Protein AF-A0A2R6G1F2-F1 (afdb_monomer)

pLDDT: mean 86.18, std 13.41, range [42.09, 97.69]

Secondary structure (DSSP, 8-state):
----S--S-HHHHHHHHHHHHHHHHHHHTTT-------GGGEEEEEETTEEEEEE---TT-SSS-TTS---S------TTS-HHHHS--SSS---SHHHHHHHHHHHHHHHHHSS--SSSS--GGGGT----HHHHHHHHHHT-SSGGGS-SSHHHHHHHHHHT-TT----EEEEETTTTEEEEE-TT-EEEE--TTSPPPSEEEP-TT--S-SS-EEEEE-TT--EEEEE--SS-EEEEETTEEEEE--HHHHHHHHHTT---S-TTSPPPPSEEE--TT-EEESS-GGGS-EEEEEE-

Radius of gyration: 20.44 Å; Cα contacts (8 Å, |Δi|>4): 605; chains: 1; bounding box: 50×42×62 Å

Foldseek 3Di:
DPDAWADPDLVLLLVQLLLLLVVQLVCQVLLKDQQDQDPVQWDFDQDPNHTHTDGHDSPQIAPPDPPDDNDDDDLPDDLLFAVLSNPDPPDDDDDGQLRSLQSSLQVSLCNQQVDGDSDFLDQSVVNPGDDDPLNSNLSSQSRHNPSVSHQPHSQQSSVSSVVSHNPDQFWWKKQFPQVRDIDIDGASFFEWADDPRGHQGNHHDHDPPRQTHSTQWGWHADPVRFIKIFGPHLAFKWKDDDHDIATADDPNNCVNCVVVVHQCADPVSHHGHRMGTDDQQMKIGSHDPVVRGIIGIHGD

Sequence (300 aa):
IHRTGPLEETEEVREVGIALCDAMSFLHETEIVYRDLKPDNVMVTNRGGEATPVLIDFNTATGFDPTAERGEETTIVGPYKPREVAEADRTDVRQGPWSDVYSVGKILLYLLTGTVPRRDGVDPRDFGADCEPYLAETVEKATRTDYERRYRNATAMKRVLEARDPSSPPMATLRHVQADTEYTIYPGDTVGRRFPDGPPSSITVEDEEGYVSTVQVRFDIDDEGEWFLRDRSLNGTYVKTGENWQRVLCRAGRERLRECGEDPTDRHDHEPPTEYGLMDGDLVALVHPGYGVTFEFGAE

Solvent-accessible surface area (backbone atoms only — not comparable to full-atom values): 16612 Å² total; per-residue (Å²): 135,89,85,81,67,43,56,88,51,59,64,60,49,47,53,46,49,36,53,52,18,50,56,47,29,59,33,48,78,67,46,24,44,54,75,66,54,44,71,95,32,44,46,76,41,76,59,97,86,40,79,41,74,40,82,48,87,67,87,65,35,43,70,81,56,95,80,56,72,78,70,80,81,76,80,69,84,46,80,36,51,52,65,58,63,60,66,58,74,92,68,83,91,67,69,48,50,33,46,43,28,23,13,51,19,34,48,49,38,24,40,47,48,48,48,67,67,89,65,59,45,49,55,44,54,86,64,72,23,86,70,58,68,42,59,33,52,39,30,15,35,22,25,32,81,56,58,90,66,26,41,72,30,22,41,32,47,26,50,18,61,74,69,59,38,64,87,63,54,68,56,34,38,38,32,32,66,78,76,76,43,75,40,83,43,43,38,65,36,28,36,16,23,74,50,98,87,49,64,74,31,77,41,65,43,91,56,93,87,57,82,58,28,55,48,27,33,32,34,36,58,56,98,89,65,51,41,28,39,35,36,57,14,64,84,29,29,31,38,31,58,92,93,47,77,43,56,25,31,15,70,68,16,38,52,49,24,52,75,72,74,43,82,59,48,41,100,81,75,40,79,40,45,42,55,47,79,60,54,70,70,26,34,42,17,59,37,66,76,91,74,64,55,38,28,36,34,38,68,114

Mean predicted aligned error: 7.0 Å

Nearest PDB structures (foldseek):
  3kl8-assembly5_G  TM=7.533E-01  e=1.176E-04  Caenorhabditis elegans
  6xdf-assembly3_B  TM=7.087E-01  e=3.469E-05  Homo sapiens
  2wel-assembly1_A  TM=7.367E-01  e=9.875E-05  Homo sapiens
  7oai-assembly1_A  TM=6.573E-01  e=6.574E-05  Homo sapiens
  6w3k-assembly1_A-2  TM=6.726E-01  e=1.399E-04  Homo sapiens

Structure (mmCIF, N/CA/C/O backbone):
data_AF-A0A2R6G1F2-F1
#
_entry.id   AF-A0A2R6G1F2-F1
#
loop_
_atom_site.group_PDB
_atom_site.id
_atom_site.type_symbol
_atom_site.label_atom_id
_atom_site.label_alt_id
_atom_site.label_comp_id
_atom_site.label_asym_id
_atom_site.label_entity_id
_atom_site.label_seq_id
_atom_site.pdbx_PDB_ins_code
_atom_site.Cartn_x
_atom_site.Cartn_y
_atom_site.Cartn_z
_atom_site.occupancy
_atom_site.B_iso_or_equiv
_atom_site.auth_seq_id
_atom_site.auth_comp_id
_atom_site.auth_asym_id
_atom_site.auth_atom_id
_atom_site.pdbx_PDB_model_num
ATOM 1 N N . ILE A 1 1 ? 4.846 6.378 29.996 1.00 42.56 1 ILE A N 1
ATOM 2 C CA . ILE A 1 1 ? 3.500 6.923 29.698 1.00 42.56 1 ILE A CA 1
ATOM 3 C C . ILE A 1 1 ? 2.496 5.961 30.330 1.00 42.56 1 ILE A C 1
ATOM 5 O O . ILE A 1 1 ? 2.602 4.774 30.067 1.00 42.56 1 ILE A O 1
ATOM 9 N N . HIS A 1 2 ? 1.635 6.434 31.239 1.00 46.28 2 HIS A N 1
ATOM 10 C CA . HIS A 1 2 ? 0.697 5.616 32.036 1.00 46.28 2 HIS A CA 1
ATOM 11 C C . HIS A 1 2 ? -0.771 5.894 31.652 1.00 46.28 2 HIS A C 1
ATOM 13 O O . HIS A 1 2 ? -1.621 6.019 32.528 1.00 46.28 2 HIS A O 1
ATOM 19 N N . ARG A 1 3 ? -1.080 6.053 30.357 1.00 59.38 3 ARG A N 1
ATOM 20 C CA . ARG A 1 3 ? -2.476 5.983 29.891 1.00 59.38 3 ARG A CA 1
ATOM 21 C C . ARG A 1 3 ? -2.826 4.507 29.716 1.00 59.38 3 ARG A C 1
ATOM 23 O O . ARG A 1 3 ? -2.085 3.774 29.068 1.00 59.38 3 ARG A O 1
ATOM 30 N N . THR A 1 4 ? -3.916 4.081 30.341 1.00 67.56 4 THR A N 1
ATOM 31 C CA . THR A 1 4 ? -4.452 2.717 30.267 1.00 67.56 4 THR A CA 1
ATOM 32 C C . THR A 1 4 ? -5.927 2.807 29.909 1.00 67.56 4 THR A C 1
ATOM 34 O O . THR A 1 4 ? -6.641 3.572 30.554 1.00 67.56 4 THR A O 1
ATOM 37 N N . GLY A 1 5 ? -6.378 2.016 28.937 1.00 77.25 5 GLY A N 1
ATOM 38 C CA . GLY A 1 5 ? -7.742 2.084 28.405 1.00 77.25 5 GLY A CA 1
ATOM 39 C C . GLY A 1 5 ? -7.792 2.663 26.986 1.00 77.25 5 GLY A C 1
ATOM 40 O O . GLY A 1 5 ? -6.733 2.948 26.421 1.00 77.25 5 GLY A O 1
ATOM 41 N N . PRO A 1 6 ? -8.997 2.791 26.403 1.00 85.06 6 PRO A N 1
ATOM 42 C CA . PRO A 1 6 ? -9.170 3.385 25.083 1.00 85.06 6 PRO A CA 1
ATOM 43 C C . PRO A 1 6 ? -8.709 4.848 25.060 1.00 85.06 6 PRO A C 1
ATOM 45 O O . PRO A 1 6 ? -8.677 5.528 26.090 1.00 85.06 6 PRO A O 1
ATOM 48 N N . LEU A 1 7 ? -8.346 5.331 23.875 1.00 86.44 7 LEU A N 1
ATOM 49 C CA . LEU A 1 7 ? -8.152 6.755 23.642 1.00 86.44 7 LEU A CA 1
ATOM 50 C C . LEU A 1 7 ? -9.525 7.430 23.567 1.00 86.44 7 LEU A C 1
ATOM 52 O O . LEU A 1 7 ? -10.423 6.940 22.893 1.00 86.44 7 LEU A O 1
ATOM 56 N N . GLU A 1 8 ? -9.679 8.539 24.290 1.00 83.62 8 GLU A N 1
ATOM 57 C CA . GLU A 1 8 ? -10.930 9.311 24.332 1.00 83.62 8 GLU A CA 1
ATOM 58 C C . GLU A 1 8 ? -11.122 10.144 23.057 1.00 83.62 8 GLU A C 1
ATOM 60 O O . GLU A 1 8 ? -12.248 10.360 22.627 1.00 83.62 8 GLU A O 1
ATOM 65 N N . GLU A 1 9 ? -10.023 10.575 22.432 1.00 89.56 9 GLU A N 1
ATOM 66 C CA . GLU A 1 9 ? -10.029 11.405 21.229 1.00 89.56 9 GLU A CA 1
ATOM 67 C C . GLU A 1 9 ? -9.863 10.522 19.983 1.00 89.56 9 GLU A C 1
ATOM 69 O O . GLU A 1 9 ? -8.792 9.953 19.745 1.00 89.56 9 GLU A O 1
ATOM 74 N N . THR A 1 10 ? -10.908 10.410 19.158 1.00 92.88 10 THR A N 1
ATOM 75 C CA . THR A 1 10 ? -10.878 9.612 17.915 1.00 92.88 10 THR A CA 1
ATOM 76 C C . THR A 1 10 ? -9.903 10.172 16.881 1.00 92.88 10 THR A C 1
ATOM 78 O O . THR A 1 10 ? -9.362 9.418 16.070 1.00 92.88 10 THR A O 1
ATOM 81 N N . GLU A 1 11 ? -9.601 11.470 16.957 1.00 92.62 11 GLU A N 1
ATOM 82 C CA . GLU A 1 11 ? -8.561 12.102 16.148 1.00 92.62 11 GLU A CA 1
ATOM 83 C C . GLU A 1 11 ? -7.176 11.514 16.447 1.00 92.62 11 GLU A C 1
ATOM 85 O O . GLU A 1 11 ? -6.449 11.168 15.522 1.00 92.62 11 GLU A O 1
ATOM 90 N N . GLU A 1 12 ? -6.842 11.290 17.724 1.00 91.31 12 GLU A N 1
ATOM 91 C CA . GLU A 1 12 ? -5.562 10.683 18.126 1.00 91.31 12 GLU A CA 1
ATOM 92 C C . GLU A 1 12 ? -5.450 9.249 17.572 1.00 91.31 12 GLU A C 1
ATOM 94 O O . GLU A 1 12 ? -4.395 8.826 17.095 1.00 91.31 12 GLU A O 1
ATOM 99 N N . VAL A 1 13 ? -6.562 8.503 17.556 1.00 94.12 13 VAL A N 1
ATOM 100 C CA . VAL A 1 13 ? -6.631 7.166 16.939 1.00 94.12 13 VAL A CA 1
ATOM 101 C C . VAL A 1 13 ? -6.373 7.238 15.433 1.00 94.12 13 VAL A C 1
ATOM 103 O O . VAL A 1 13 ? -5.605 6.434 14.895 1.00 94.12 13 VAL A O 1
ATOM 106 N N . ARG A 1 14 ? -7.007 8.194 14.745 1.00 95.75 14 ARG A N 1
ATOM 107 C CA . ARG A 1 14 ? -6.842 8.417 13.304 1.00 95.75 14 ARG A CA 1
ATOM 108 C C . ARG A 1 14 ? -5.395 8.784 12.966 1.00 95.75 14 ARG A C 1
ATOM 110 O O . ARG A 1 14 ? -4.835 8.184 12.052 1.00 95.75 14 ARG A O 1
ATOM 117 N N . GLU A 1 15 ? -4.787 9.712 13.701 1.00 93.81 15 GLU A N 1
ATOM 118 C CA . GLU A 1 15 ? -3.396 10.149 13.506 1.00 93.81 15 GLU A CA 1
ATOM 119 C C . GLU A 1 15 ? -2.404 8.993 13.685 1.00 93.81 15 GLU A C 1
ATOM 121 O O . GLU A 1 15 ? -1.531 8.784 12.836 1.00 93.81 15 GLU A O 1
ATOM 126 N N . VAL A 1 16 ? -2.586 8.168 14.725 1.00 93.69 16 VAL A N 1
ATOM 127 C CA . VAL A 1 16 ? -1.793 6.941 14.907 1.00 93.69 16 VAL A CA 1
ATOM 128 C C . VAL A 1 16 ? -1.987 5.986 13.727 1.00 93.69 16 VAL A C 1
ATOM 130 O O . VAL A 1 16 ? -1.013 5.423 13.230 1.00 93.69 16 VAL A O 1
ATOM 133 N N . GLY A 1 17 ? -3.221 5.822 13.244 1.00 95.81 17 GLY A N 1
ATOM 134 C CA . GLY A 1 17 ? -3.521 5.008 12.066 1.00 95.81 17 GLY A CA 1
ATOM 135 C C . GLY A 1 17 ? -2.809 5.480 10.803 1.00 95.81 17 GLY A C 1
ATOM 136 O O . GLY A 1 17 ? -2.207 4.661 10.110 1.00 95.81 17 GLY A O 1
ATOM 137 N N . ILE A 1 18 ? -2.830 6.788 10.533 1.00 96.06 18 ILE A N 1
ATOM 138 C CA . ILE A 1 18 ? -2.141 7.401 9.390 1.00 96.06 18 ILE A CA 1
ATOM 139 C C . ILE A 1 18 ? -0.634 7.155 9.495 1.00 96.06 18 ILE A C 1
ATOM 141 O O . ILE A 1 18 ? -0.033 6.668 8.540 1.00 96.06 18 ILE A O 1
ATOM 145 N N . ALA A 1 19 ? -0.033 7.410 10.659 1.00 95.00 19 ALA A N 1
ATOM 146 C CA . ALA A 1 19 ? 1.403 7.237 10.863 1.00 95.00 19 ALA A CA 1
ATOM 147 C C . ALA A 1 19 ? 1.853 5.765 10.765 1.00 95.00 19 ALA A C 1
ATOM 149 O O . ALA A 1 19 ? 2.905 5.471 10.197 1.00 95.00 19 ALA A O 1
ATOM 150 N N . LEU A 1 20 ? 1.049 4.820 11.265 1.00 96.25 20 LEU A N 1
ATOM 151 C CA . LEU A 1 20 ? 1.316 3.390 11.083 1.00 96.25 20 LEU A CA 1
ATOM 152 C C . LEU A 1 20 ? 1.189 2.974 9.614 1.00 96.25 20 LEU A C 1
ATOM 154 O O . LEU A 1 20 ? 2.039 2.233 9.122 1.00 96.25 20 LEU A O 1
ATOM 158 N N . CYS A 1 21 ? 0.165 3.457 8.903 1.00 96.38 21 CYS A N 1
ATOM 159 C CA . CYS A 1 21 ? 0.013 3.179 7.476 1.00 96.38 21 CYS A CA 1
ATOM 160 C C . CYS A 1 21 ? 1.157 3.779 6.649 1.00 96.38 21 CYS A C 1
ATOM 162 O O . CYS A 1 21 ? 1.599 3.150 5.694 1.00 96.38 21 CYS A O 1
ATOM 164 N N . ASP A 1 22 ? 1.664 4.954 7.023 1.00 94.88 22 ASP A N 1
ATOM 165 C CA . ASP A 1 22 ? 2.821 5.584 6.384 1.00 94.88 22 ASP A CA 1
ATOM 166 C C . ASP A 1 22 ? 4.088 4.732 6.546 1.00 94.88 22 ASP A C 1
ATOM 168 O O . ASP A 1 22 ? 4.751 4.395 5.563 1.00 94.88 22 ASP A O 1
ATOM 172 N N . ALA A 1 23 ? 4.360 4.269 7.771 1.00 94.25 23 ALA A N 1
ATOM 173 C CA . ALA A 1 23 ? 5.483 3.378 8.045 1.00 94.25 23 ALA A CA 1
ATOM 174 C C . ALA A 1 23 ? 5.362 2.039 7.295 1.00 94.25 23 ALA A C 1
ATOM 176 O O . ALA A 1 23 ? 6.341 1.564 6.721 1.00 94.25 23 ALA A O 1
ATOM 177 N N . MET A 1 24 ? 4.167 1.437 7.267 1.00 94.50 24 MET A N 1
ATOM 178 C CA . MET A 1 24 ? 3.920 0.202 6.514 1.00 94.50 24 MET A CA 1
ATOM 179 C C . MET A 1 24 ? 4.049 0.423 5.005 1.00 94.50 24 MET A C 1
ATOM 181 O O . MET A 1 24 ? 4.695 -0.383 4.345 1.00 94.50 24 MET A O 1
ATOM 185 N N . SER A 1 25 ? 3.513 1.529 4.471 1.00 92.25 25 SER A N 1
ATOM 186 C CA . SER A 1 25 ? 3.673 1.910 3.062 1.00 92.25 25 SER A CA 1
ATOM 187 C C . SER A 1 25 ? 5.150 1.941 2.708 1.00 92.25 25 SER A C 1
ATOM 189 O O . SER A 1 25 ? 5.545 1.248 1.779 1.00 92.25 25 SER A O 1
ATOM 191 N N . PHE A 1 26 ? 5.970 2.651 3.490 1.00 90.50 26 PHE A N 1
ATOM 192 C CA . PHE A 1 26 ? 7.412 2.746 3.261 1.00 90.50 26 PHE A CA 1
ATOM 193 C C . PHE A 1 26 ? 8.106 1.373 3.188 1.00 90.50 26 PHE A C 1
ATOM 195 O O . PHE A 1 26 ? 8.938 1.151 2.309 1.00 90.50 26 PHE A O 1
ATOM 202 N N . LEU A 1 27 ? 7.756 0.444 4.084 1.00 89.38 27 LEU A N 1
ATOM 203 C CA . LEU A 1 27 ? 8.293 -0.922 4.058 1.00 89.38 27 LEU A CA 1
ATOM 204 C C . LEU A 1 27 ? 7.803 -1.707 2.834 1.00 89.38 27 LEU A C 1
ATOM 206 O O . LEU A 1 27 ? 8.587 -2.383 2.171 1.00 89.38 27 LEU A O 1
ATOM 210 N N . HIS A 1 28 ? 6.522 -1.587 2.482 1.00 87.25 28 HIS A N 1
ATOM 211 C CA . HIS A 1 28 ? 5.958 -2.280 1.322 1.00 87.25 28 HIS A CA 1
ATOM 212 C C . HIS A 1 28 ? 6.615 -1.825 0.014 1.00 87.25 28 HIS A C 1
ATOM 214 O O . HIS A 1 28 ? 6.882 -2.665 -0.844 1.00 87.25 28 HIS A O 1
ATOM 220 N N . GLU A 1 29 ? 6.964 -0.538 -0.136 1.00 79.88 29 GLU A N 1
ATOM 221 C CA . GLU A 1 29 ? 7.706 -0.072 -1.327 1.00 79.88 29 GLU A CA 1
ATOM 222 C C . GLU A 1 29 ? 9.148 -0.583 -1.394 1.00 79.88 29 GLU A C 1
ATOM 224 O O . GLU A 1 29 ? 9.783 -0.451 -2.440 1.00 79.88 29 GLU A O 1
ATOM 229 N N . THR A 1 30 ? 9.700 -1.128 -0.314 1.00 78.31 30 THR A N 1
ATOM 230 C CA . THR A 1 30 ? 11.024 -1.765 -0.302 1.00 78.31 30 THR A CA 1
ATOM 231 C C . THR A 1 30 ? 10.938 -3.288 -0.270 1.00 78.31 30 THR A C 1
ATOM 233 O O . THR A 1 30 ? 11.929 -3.940 0.042 1.00 78.31 30 THR A O 1
ATOM 236 N N . GLU A 1 31 ? 9.780 -3.856 -0.631 1.00 76.62 31 GLU A N 1
ATOM 237 C CA . GLU A 1 31 ? 9.527 -5.305 -0.645 1.00 76.62 31 GLU A CA 1
ATOM 238 C C . GLU A 1 31 ? 9.620 -5.950 0.752 1.00 76.62 31 GLU A C 1
ATOM 240 O O . GLU A 1 31 ? 9.87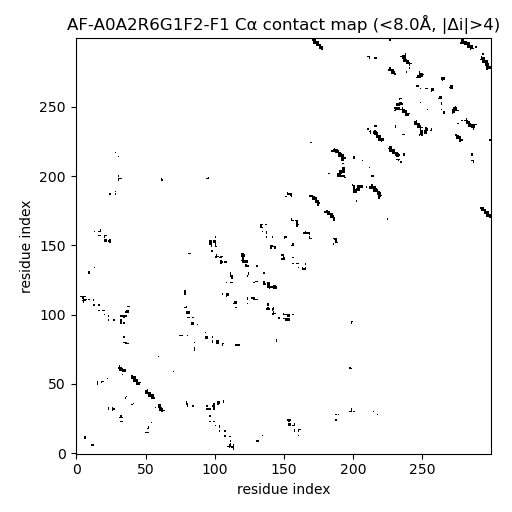7 -7.147 0.888 1.00 76.62 31 GLU A O 1
ATOM 245 N N . ILE A 1 32 ? 9.382 -5.168 1.809 1.00 83.25 32 ILE A N 1
ATOM 246 C CA . ILE A 1 32 ? 9.386 -5.629 3.199 1.00 83.25 32 ILE A CA 1
ATOM 247 C C . ILE A 1 32 ? 7.948 -5.699 3.712 1.00 83.25 32 ILE A C 1
ATOM 249 O O . ILE A 1 32 ? 7.274 -4.683 3.836 1.00 83.25 32 ILE A O 1
ATOM 253 N N . VAL A 1 33 ? 7.492 -6.894 4.091 1.00 84.75 33 VAL A N 1
ATOM 254 C CA . VAL A 1 33 ? 6.253 -7.081 4.875 1.00 84.75 33 VAL A CA 1
ATOM 255 C C . VAL A 1 33 ? 6.634 -7.295 6.337 1.00 84.75 33 VAL A C 1
ATOM 257 O O . VAL A 1 33 ? 7.496 -8.137 6.623 1.00 84.75 33 VAL A O 1
ATOM 260 N N . TYR A 1 34 ? 6.005 -6.558 7.256 1.00 87.00 34 TYR A N 1
ATOM 261 C CA . TYR A 1 34 ? 6.412 -6.503 8.665 1.00 87.00 34 TYR A CA 1
ATOM 262 C C . TYR A 1 34 ? 5.928 -7.718 9.480 1.00 87.00 34 TYR A C 1
ATOM 264 O O . TYR A 1 34 ? 6.698 -8.295 10.250 1.00 87.00 34 TYR A O 1
ATOM 272 N N . ARG A 1 35 ? 4.682 -8.164 9.262 1.00 83.50 35 ARG A N 1
ATOM 273 C CA . ARG A 1 35 ? 4.076 -9.438 9.724 1.00 83.50 35 ARG A CA 1
ATOM 274 C C . ARG A 1 35 ? 3.844 -9.645 11.225 1.00 83.50 35 ARG A C 1
ATOM 276 O O . ARG A 1 35 ? 3.120 -10.572 11.593 1.00 83.50 35 ARG A O 1
ATOM 283 N N . ASP A 1 36 ? 4.425 -8.831 12.098 1.00 83.44 36 ASP A N 1
ATOM 284 C CA . ASP A 1 36 ? 4.215 -8.919 13.554 1.00 83.44 36 ASP A CA 1
ATOM 285 C C . ASP A 1 36 ? 3.820 -7.571 14.165 1.00 83.44 36 ASP A C 1
ATOM 287 O O . ASP A 1 36 ? 4.238 -7.220 15.267 1.00 83.44 36 ASP A O 1
ATOM 291 N N . LEU A 1 37 ? 3.029 -6.772 13.443 1.00 90.56 37 LEU A N 1
ATOM 292 C CA . LEU A 1 37 ? 2.600 -5.471 13.947 1.00 90.56 37 LEU A CA 1
ATOM 293 C C . LEU A 1 37 ? 1.591 -5.654 15.093 1.00 90.56 37 LEU A C 1
ATOM 295 O O . LEU A 1 37 ? 0.518 -6.234 14.932 1.00 90.56 37 LEU A O 1
ATOM 299 N N . LYS A 1 38 ? 1.961 -5.160 16.276 1.00 90.12 38 LYS A N 1
ATOM 300 C CA . LYS A 1 38 ? 1.186 -5.217 17.524 1.00 90.12 38 LYS A CA 1
ATOM 301 C C . LYS A 1 38 ? 1.601 -4.061 18.441 1.00 90.12 38 LYS A C 1
ATOM 303 O O . LYS A 1 38 ? 2.700 -3.539 18.256 1.00 90.12 38 LYS A O 1
ATOM 308 N N . PRO A 1 39 ? 0.794 -3.684 19.450 1.00 90.50 39 PRO A N 1
ATOM 309 C CA . PRO A 1 39 ? 1.128 -2.570 20.339 1.00 90.50 39 PRO A CA 1
ATOM 310 C C . PRO A 1 39 ? 2.499 -2.693 21.018 1.00 90.50 39 PRO A C 1
ATOM 312 O O . PRO A 1 39 ? 3.200 -1.695 21.126 1.00 90.50 39 PRO A O 1
ATOM 315 N N . ASP A 1 40 ? 2.923 -3.901 21.409 1.00 88.38 40 ASP A N 1
ATOM 316 C CA . ASP A 1 40 ? 4.245 -4.140 22.012 1.00 88.38 40 ASP A CA 1
ATOM 317 C C . ASP A 1 40 ? 5.418 -3.769 21.089 1.00 88.38 40 ASP A C 1
ATOM 319 O O . ASP A 1 40 ? 6.503 -3.459 21.576 1.00 88.38 40 ASP A O 1
ATOM 323 N N . ASN A 1 41 ? 5.189 -3.760 19.772 1.00 91.06 41 ASN A N 1
ATOM 324 C CA . ASN A 1 41 ? 6.181 -3.410 18.757 1.00 91.06 41 ASN A CA 1
ATOM 325 C C . ASN A 1 41 ? 6.058 -1.946 18.283 1.00 91.06 41 ASN A C 1
ATOM 327 O O . ASN A 1 41 ? 6.715 -1.538 17.326 1.00 91.06 41 ASN A O 1
ATOM 331 N N . VAL A 1 42 ? 5.221 -1.134 18.941 1.00 91.19 42 VAL A N 1
ATOM 332 C CA . VAL A 1 42 ? 5.024 0.285 18.618 1.00 91.19 42 VAL A CA 1
ATOM 333 C C . VAL A 1 42 ? 5.346 1.135 19.842 1.00 91.19 42 VAL A C 1
ATOM 335 O O . VAL A 1 42 ? 4.601 1.181 20.820 1.00 91.19 42 VAL A O 1
ATOM 338 N N . MET A 1 43 ? 6.451 1.871 19.778 1.00 89.00 43 MET A N 1
ATOM 339 C CA . MET A 1 43 ? 6.773 2.888 20.774 1.00 89.00 43 MET A CA 1
ATOM 340 C C . MET A 1 43 ? 6.129 4.216 20.400 1.00 89.00 43 MET A C 1
ATOM 342 O O . MET A 1 43 ? 6.332 4.721 19.303 1.00 89.00 43 MET A O 1
ATOM 346 N N . VAL A 1 44 ? 5.416 4.840 21.334 1.00 86.31 44 VAL A N 1
ATOM 347 C CA . VAL A 1 44 ? 4.926 6.211 21.149 1.00 86.31 44 VAL A CA 1
ATOM 348 C C . VAL A 1 44 ? 5.980 7.186 21.659 1.00 86.31 44 VAL A C 1
ATOM 350 O O . VAL A 1 44 ? 6.337 7.183 22.841 1.00 86.31 44 VAL A O 1
ATOM 353 N N . THR A 1 45 ? 6.486 8.020 20.757 1.00 86.25 45 THR A N 1
ATOM 354 C CA . THR A 1 45 ? 7.433 9.097 21.068 1.00 86.25 45 THR A CA 1
ATOM 355 C C . THR A 1 45 ? 6.740 10.449 20.954 1.00 86.25 45 THR A C 1
ATOM 357 O O . THR A 1 45 ? 5.712 10.557 20.300 1.00 86.25 45 THR A O 1
ATOM 360 N N . ASN A 1 46 ? 7.279 11.485 21.597 1.00 80.56 46 ASN A N 1
ATOM 361 C CA . ASN A 1 46 ? 6.818 12.853 21.377 1.00 80.56 46 ASN A CA 1
ATOM 362 C C . ASN A 1 46 ? 7.831 13.566 20.475 1.00 80.56 46 ASN A C 1
ATOM 364 O O . ASN A 1 46 ? 8.981 13.763 20.884 1.00 80.56 46 ASN A O 1
ATOM 368 N N . ARG A 1 47 ? 7.424 13.924 19.255 1.00 76.69 47 ARG A N 1
ATOM 369 C CA . ARG A 1 47 ? 8.221 14.755 18.346 1.00 76.69 47 ARG A CA 1
ATOM 370 C C . ARG A 1 47 ? 7.444 16.032 18.070 1.00 76.69 47 ARG A C 1
ATOM 372 O O . ARG A 1 47 ? 6.351 15.991 17.533 1.00 76.69 47 ARG A O 1
ATOM 379 N N . GLY A 1 48 ? 8.004 17.170 18.473 1.00 72.62 48 GLY A N 1
ATOM 380 C CA . GLY A 1 48 ? 7.382 18.472 18.215 1.00 72.62 48 GLY A CA 1
ATOM 381 C C . GLY A 1 48 ? 6.056 18.721 18.946 1.00 72.62 48 GLY A C 1
ATOM 382 O O . GLY A 1 48 ? 5.348 19.644 18.572 1.00 72.62 48 GLY A O 1
ATOM 383 N N . GLY A 1 49 ? 5.729 17.951 19.989 1.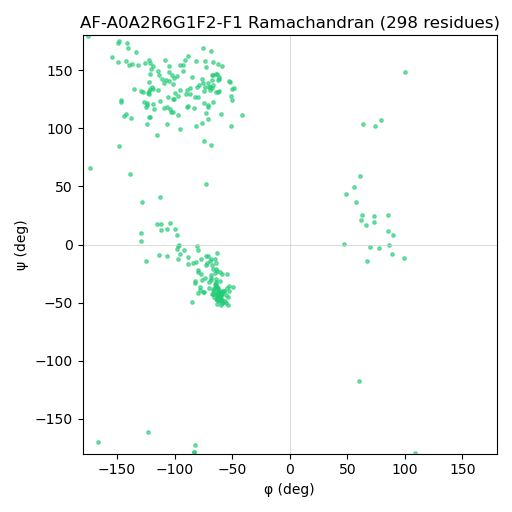00 72.44 49 GLY A N 1
ATOM 384 C CA . GLY A 1 49 ? 4.443 18.034 20.690 1.00 72.44 49 GLY A CA 1
ATOM 385 C C . GLY A 1 49 ? 3.438 16.962 20.267 1.00 72.44 49 GLY A C 1
ATOM 386 O O . GLY A 1 49 ? 2.469 16.754 20.991 1.00 72.44 49 GLY A O 1
ATOM 387 N N . GLU A 1 50 ? 3.703 16.235 19.181 1.00 72.81 50 GLU A N 1
ATOM 388 C CA . GLU A 1 50 ? 2.803 15.231 18.610 1.00 72.81 50 GLU A CA 1
ATOM 389 C C . GLU A 1 50 ? 3.229 13.809 19.000 1.00 72.81 50 GLU A C 1
ATOM 391 O O . GLU A 1 50 ? 4.423 13.496 19.108 1.00 72.81 50 GLU A O 1
ATOM 396 N N . ALA A 1 51 ? 2.243 12.941 19.239 1.00 76.12 51 ALA A N 1
ATOM 397 C CA . ALA A 1 51 ? 2.463 11.531 19.531 1.00 76.12 51 ALA A CA 1
ATOM 398 C C . ALA A 1 51 ? 2.802 10.781 18.234 1.00 76.12 51 ALA A C 1
ATOM 400 O O . ALA A 1 51 ? 1.938 10.498 17.414 1.00 76.12 51 ALA A O 1
ATOM 401 N N . THR A 1 52 ? 4.074 10.438 18.044 1.00 83.69 52 THR A N 1
ATOM 402 C CA . THR A 1 52 ? 4.555 9.738 16.849 1.00 83.69 52 THR A CA 1
ATOM 403 C C . THR A 1 52 ? 4.809 8.261 17.163 1.00 83.69 52 THR A C 1
ATOM 405 O O . THR A 1 52 ? 5.706 7.973 17.972 1.00 83.69 52 THR A O 1
ATOM 408 N N . PRO A 1 53 ? 4.079 7.315 16.538 1.00 88.81 53 PRO A N 1
ATOM 409 C CA . PRO A 1 53 ? 4.382 5.895 16.652 1.00 88.81 53 PRO A CA 1
ATOM 410 C C . PRO A 1 53 ? 5.687 5.570 15.917 1.00 88.81 53 PRO A C 1
ATOM 412 O O . PRO A 1 53 ? 5.932 6.014 14.797 1.00 88.81 53 PRO A O 1
ATOM 415 N N . VAL A 1 54 ? 6.536 4.783 16.564 1.00 88.62 54 VAL A N 1
ATOM 416 C CA . VAL A 1 54 ? 7.822 4.316 16.051 1.00 88.62 54 VAL A CA 1
ATOM 417 C C . VAL A 1 54 ? 7.848 2.803 16.172 1.00 88.62 54 VAL A C 1
ATOM 419 O O . VAL A 1 54 ? 7.683 2.260 17.265 1.00 88.62 54 VAL A O 1
ATOM 422 N N . LEU A 1 55 ? 8.056 2.128 15.045 1.00 90.62 55 LEU A N 1
ATOM 423 C CA . LEU A 1 55 ? 8.174 0.676 15.009 1.00 90.62 55 LEU A CA 1
ATOM 424 C C . LEU A 1 55 ? 9.479 0.235 15.666 1.00 90.62 55 LEU A C 1
ATOM 426 O O . LEU A 1 55 ? 10.546 0.800 15.408 1.00 90.62 55 LEU A O 1
ATOM 430 N N . ILE A 1 56 ? 9.384 -0.799 16.489 1.00 87.44 56 ILE A N 1
ATOM 431 C CA . ILE A 1 56 ? 10.521 -1.489 17.089 1.00 87.44 56 ILE A CA 1
ATOM 432 C C . ILE A 1 56 ? 10.426 -2.978 16.772 1.00 87.44 56 ILE A C 1
ATOM 434 O O . ILE A 1 56 ? 9.337 -3.476 16.537 1.00 87.44 56 ILE A O 1
ATOM 438 N N . ASP A 1 57 ? 11.558 -3.681 16.796 1.00 82.81 57 ASP A N 1
ATOM 439 C CA . ASP A 1 57 ? 11.653 -5.121 16.512 1.00 82.81 57 ASP A CA 1
ATOM 440 C C . ASP A 1 57 ? 11.266 -5.512 15.067 1.00 82.81 57 ASP A C 1
ATOM 442 O O . ASP A 1 57 ? 10.100 -5.582 14.697 1.00 82.81 57 ASP A O 1
ATOM 446 N N . PHE A 1 58 ? 12.267 -5.793 14.230 1.00 81.31 58 PHE A N 1
ATOM 447 C CA . PHE A 1 58 ? 12.089 -6.194 12.826 1.00 81.31 58 PHE A CA 1
ATOM 448 C C . PHE A 1 58 ? 12.364 -7.687 12.600 1.00 81.31 58 PHE A C 1
ATOM 450 O O . PHE A 1 58 ? 12.477 -8.126 11.459 1.00 81.31 58 PHE A O 1
ATOM 457 N N . ASN A 1 59 ? 12.450 -8.493 13.664 1.00 74.62 59 ASN A N 1
ATOM 458 C CA . ASN A 1 59 ? 12.879 -9.893 13.565 1.00 74.62 59 ASN A CA 1
ATOM 459 C C . ASN A 1 59 ? 11.933 -10.775 12.730 1.00 74.62 59 ASN A C 1
ATOM 461 O O . ASN A 1 59 ? 12.348 -11.809 12.214 1.00 74.62 59 ASN A O 1
ATOM 465 N N . THR A 1 60 ? 10.663 -10.376 12.584 1.00 69.69 60 THR A N 1
ATOM 466 C CA . THR A 1 60 ? 9.674 -11.101 11.762 1.00 69.69 60 THR A CA 1
ATOM 467 C C . THR A 1 60 ? 9.514 -10.493 10.363 1.00 69.69 60 THR A C 1
ATOM 469 O O . THR A 1 60 ? 8.808 -11.061 9.529 1.00 69.69 60 THR A O 1
ATOM 472 N N . ALA A 1 61 ? 10.174 -9.377 10.047 1.00 72.00 61 ALA A N 1
ATOM 473 C CA . ALA A 1 61 ? 10.070 -8.760 8.730 1.00 72.00 61 ALA A CA 1
ATOM 474 C C . ALA A 1 61 ? 10.692 -9.659 7.640 1.00 72.00 61 ALA A C 1
ATOM 476 O O . ALA A 1 61 ? 11.659 -10.381 7.880 1.00 72.00 61 ALA A O 1
ATOM 477 N N . THR A 1 62 ? 10.122 -9.648 6.435 1.00 70.50 62 THR A N 1
ATOM 478 C CA . THR A 1 62 ? 10.749 -10.275 5.248 1.00 70.50 62 THR A CA 1
ATOM 479 C C . THR A 1 62 ? 11.613 -9.269 4.494 1.00 70.50 62 THR A C 1
ATOM 481 O O . THR A 1 62 ? 11.429 -8.072 4.662 1.00 70.50 62 THR A O 1
ATOM 484 N N . GLY A 1 63 ? 12.574 -9.733 3.689 1.00 60.59 63 GLY A N 1
ATOM 485 C CA . GLY A 1 63 ? 13.378 -8.858 2.820 1.00 60.59 63 GLY A CA 1
ATOM 486 C C . GLY A 1 63 ? 14.500 -8.067 3.512 1.00 60.59 63 GLY A C 1
ATOM 487 O O . GLY A 1 63 ? 15.260 -7.389 2.830 1.00 60.59 63 GLY A O 1
ATOM 488 N N . PHE A 1 64 ? 14.651 -8.167 4.839 1.00 53.94 64 PHE A N 1
ATOM 489 C CA . PHE A 1 64 ? 15.682 -7.434 5.591 1.00 53.94 64 PHE A CA 1
ATOM 490 C C . PHE A 1 64 ? 17.068 -8.112 5.574 1.00 53.94 64 PHE A C 1
ATOM 492 O O . PHE A 1 64 ? 18.086 -7.426 5.591 1.00 53.94 64 PHE A O 1
ATOM 499 N N . ASP A 1 65 ? 17.124 -9.447 5.515 1.00 49.34 65 ASP A N 1
ATOM 500 C CA . ASP A 1 65 ? 18.371 -10.216 5.423 1.00 49.34 65 ASP A CA 1
ATOM 501 C C . ASP A 1 65 ? 18.162 -11.458 4.527 1.00 49.34 65 ASP A C 1
ATOM 503 O O . ASP A 1 65 ? 17.435 -12.374 4.919 1.00 49.34 65 ASP A O 1
ATOM 507 N N . PRO A 1 66 ? 18.768 -11.517 3.324 1.00 44.81 66 PRO A N 1
ATOM 508 C CA . PRO A 1 66 ? 18.659 -12.670 2.426 1.00 44.81 66 PRO A CA 1
ATOM 509 C C . PRO A 1 66 ? 19.428 -13.909 2.923 1.00 44.81 66 PRO A C 1
ATOM 511 O O . PRO A 1 66 ? 19.282 -14.986 2.348 1.00 44.81 66 PRO A O 1
ATOM 514 N N . THR A 1 67 ? 20.259 -13.768 3.963 1.00 42.09 67 THR A N 1
ATOM 515 C CA . THR A 1 67 ? 21.059 -14.847 4.565 1.00 42.09 67 THR A CA 1
ATOM 516 C C . THR A 1 67 ? 20.539 -15.316 5.920 1.00 42.09 67 THR A C 1
ATOM 518 O O . THR A 1 67 ? 20.987 -16.355 6.410 1.00 42.09 67 THR A O 1
ATOM 521 N N . ALA A 1 68 ? 19.580 -14.602 6.514 1.00 45.75 68 ALA A N 1
ATOM 522 C CA . ALA A 1 68 ? 18.915 -15.064 7.719 1.00 45.75 68 ALA A CA 1
ATOM 523 C C . ALA A 1 68 ? 18.083 -16.306 7.383 1.00 45.75 68 ALA A C 1
ATOM 525 O O . ALA A 1 68 ? 17.203 -16.271 6.517 1.00 45.75 68 ALA A O 1
ATOM 526 N N . GLU A 1 69 ? 18.345 -17.417 8.078 1.00 42.66 69 GLU A N 1
ATOM 527 C CA . GLU A 1 69 ? 17.413 -18.540 8.095 1.00 42.66 69 GLU A CA 1
ATOM 528 C C . GLU A 1 69 ? 16.032 -17.974 8.437 1.00 42.66 69 GLU A C 1
ATOM 530 O O . GLU A 1 69 ? 15.894 -17.263 9.434 1.00 42.66 69 GLU A O 1
ATOM 535 N N . ARG A 1 70 ? 15.028 -18.226 7.578 1.00 51.38 70 ARG A N 1
ATOM 536 C CA . ARG A 1 70 ? 13.631 -17.833 7.822 1.00 51.38 70 ARG A CA 1
ATOM 537 C C . ARG A 1 70 ? 13.281 -18.334 9.215 1.00 51.38 70 ARG A C 1
ATOM 539 O O . ARG A 1 70 ? 13.068 -19.538 9.347 1.00 51.38 70 ARG A O 1
ATOM 546 N N . GLY A 1 71 ? 13.282 -17.431 10.203 1.00 44.00 71 GLY A N 1
ATOM 547 C CA . GLY A 1 71 ? 13.269 -17.787 11.618 1.00 44.00 71 GLY A CA 1
ATOM 548 C C . GLY A 1 71 ? 12.313 -18.943 11.860 1.00 44.00 71 GLY A C 1
ATOM 549 O O . GLY A 1 71 ? 11.105 -18.819 11.636 1.00 44.00 71 GLY A O 1
ATOM 550 N N . GLU A 1 72 ? 12.866 -20.106 12.209 1.00 43.53 72 GLU A N 1
ATOM 551 C CA . GLU A 1 72 ? 12.053 -21.145 12.812 1.00 43.53 72 GLU A CA 1
ATOM 552 C C . GLU A 1 72 ? 11.515 -20.537 14.111 1.00 43.53 72 GLU A C 1
ATOM 554 O O . GLU A 1 72 ? 12.270 -19.932 14.862 1.00 43.53 72 GLU A O 1
ATOM 559 N N . GLU A 1 73 ? 10.212 -20.677 14.341 1.00 46.44 73 GLU A N 1
ATOM 560 C CA . GLU A 1 73 ? 9.481 -20.165 15.507 1.00 46.44 73 GLU A CA 1
ATOM 561 C C . GLU A 1 73 ? 9.119 -18.671 15.482 1.00 46.44 73 GLU A C 1
ATOM 563 O O . GLU A 1 73 ? 9.906 -17.772 15.745 1.00 46.44 73 GLU A O 1
ATOM 568 N N . THR A 1 74 ? 7.830 -18.401 15.267 1.00 43.62 74 THR A N 1
ATOM 569 C CA . THR A 1 74 ? 6.961 -17.783 16.290 1.00 43.62 74 THR A CA 1
ATOM 570 C C . THR A 1 74 ? 5.519 -17.762 15.774 1.00 43.62 74 THR A C 1
ATOM 572 O O . THR A 1 74 ? 4.891 -16.718 15.571 1.00 43.62 74 THR A O 1
ATOM 575 N N . THR A 1 75 ? 4.938 -18.954 15.608 1.00 47.88 75 THR A N 1
ATOM 576 C CA . THR A 1 75 ? 3.487 -19.138 15.430 1.00 47.88 75 THR A CA 1
ATOM 577 C C . THR A 1 75 ? 2.760 -18.889 16.757 1.00 47.88 75 THR A C 1
ATOM 579 O O . THR A 1 75 ? 2.004 -19.719 17.254 1.00 47.88 75 THR A O 1
ATOM 582 N N . ILE A 1 76 ? 3.017 -17.746 17.396 1.00 52.94 76 ILE A N 1
ATOM 583 C CA . ILE A 1 76 ? 2.183 -17.279 18.497 1.00 52.94 76 ILE A CA 1
ATOM 584 C C . ILE A 1 76 ? 0.981 -16.612 17.845 1.00 52.94 76 ILE A C 1
ATOM 586 O O . ILE A 1 76 ? 1.063 -15.493 17.336 1.00 52.94 76 ILE A O 1
ATOM 590 N N . VAL A 1 77 ? -0.135 -17.338 17.835 1.00 62.03 77 VAL A N 1
ATOM 591 C CA . VAL A 1 77 ? -1.444 -16.803 17.464 1.00 62.03 77 VAL A CA 1
ATOM 592 C C . VAL A 1 77 ? -1.770 -15.669 18.434 1.00 62.03 77 VAL A C 1
ATOM 594 O O . VAL A 1 77 ? -1.963 -15.893 19.628 1.00 62.03 77 VAL A O 1
ATOM 597 N N . GLY A 1 78 ? -1.800 -14.443 17.922 1.00 75.31 78 GLY A N 1
ATOM 598 C CA . GLY A 1 78 ? -2.143 -13.243 18.676 1.00 75.31 78 GLY A CA 1
ATOM 599 C C . GLY A 1 78 ? -3.338 -12.536 18.044 1.00 75.31 78 GLY A C 1
ATOM 600 O O . GLY A 1 78 ? -3.561 -12.683 16.844 1.00 75.31 78 GLY A O 1
ATOM 601 N N . PRO A 1 79 ? -4.100 -11.735 18.805 1.00 84.44 79 PRO A N 1
ATOM 602 C CA . PRO A 1 79 ? -5.292 -11.064 18.288 1.00 84.44 79 PRO A CA 1
ATOM 603 C C . PRO A 1 79 ? -4.983 -10.023 17.196 1.00 84.44 79 PRO A C 1
ATOM 605 O O . 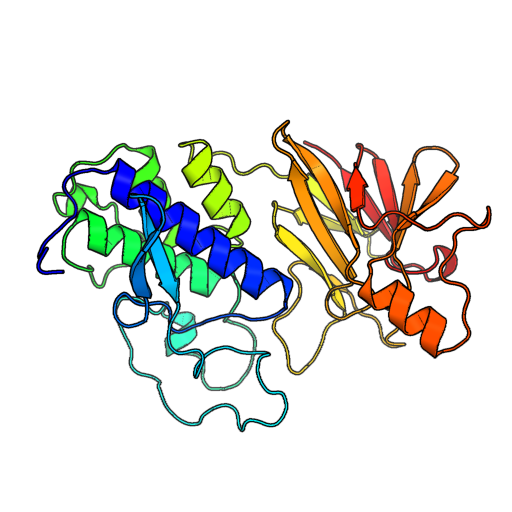PRO A 1 79 ? -5.899 -9.589 16.512 1.00 84.44 79 PRO A O 1
ATOM 608 N N . TYR A 1 80 ? -3.713 -9.647 17.013 1.00 87.38 80 TYR A N 1
ATOM 609 C CA . TYR A 1 80 ? -3.241 -8.712 15.984 1.00 87.38 80 TYR A CA 1
ATOM 610 C C . TYR A 1 80 ? -2.730 -9.399 14.711 1.00 87.38 80 TYR A C 1
ATOM 612 O O . TYR A 1 80 ? -2.467 -8.719 13.722 1.00 87.38 80 TYR A O 1
ATOM 620 N N . LYS A 1 81 ? -2.594 -10.733 14.715 1.00 86.25 81 LYS A N 1
ATOM 621 C CA . LYS A 1 81 ? -2.151 -11.497 13.545 1.00 86.25 81 LYS A CA 1
ATOM 622 C C . LYS A 1 81 ? -3.357 -12.031 12.777 1.00 86.25 81 LYS A C 1
ATOM 624 O O . LYS A 1 81 ? -4.252 -12.605 13.406 1.00 86.25 81 LYS A O 1
ATOM 629 N N . PRO A 1 82 ? -3.395 -11.878 11.447 1.00 84.94 82 PRO A N 1
ATOM 630 C CA . PRO A 1 82 ? -4.464 -12.460 10.660 1.00 84.94 82 PRO A CA 1
ATOM 631 C C . PRO A 1 82 ? -4.291 -13.983 10.567 1.00 84.94 82 PRO A C 1
ATOM 633 O O . PRO A 1 82 ? -3.181 -14.516 10.679 1.00 84.94 82 PRO A O 1
ATOM 636 N N . ARG A 1 83 ? -5.399 -14.708 10.392 1.00 78.88 83 ARG A N 1
ATOM 637 C CA . ARG A 1 83 ? -5.411 -16.181 10.455 1.00 78.88 83 ARG A CA 1
ATOM 638 C C . ARG A 1 83 ? -4.540 -16.817 9.385 1.00 78.88 83 ARG A C 1
ATOM 640 O O . ARG A 1 83 ? -3.823 -17.766 9.671 1.00 78.88 83 ARG A O 1
ATOM 647 N N . GLU A 1 84 ? -4.535 -16.251 8.186 1.00 77.00 84 GLU A N 1
ATOM 648 C CA . GLU A 1 84 ? -3.728 -16.749 7.080 1.00 77.00 84 GLU A CA 1
ATOM 649 C C . GLU A 1 84 ? -2.217 -16.604 7.316 1.00 77.00 84 GLU A C 1
ATOM 651 O O . GLU A 1 84 ? -1.439 -17.349 6.727 1.00 77.00 84 GLU A O 1
ATOM 656 N N . VAL A 1 85 ? -1.792 -15.705 8.216 1.00 72.44 85 VAL A N 1
ATOM 657 C CA . VAL A 1 85 ? -0.399 -15.637 8.685 1.00 72.44 85 VAL A CA 1
ATOM 658 C C . VAL A 1 85 ? -0.117 -16.737 9.710 1.00 72.44 85 VAL A C 1
ATOM 660 O O . VAL A 1 85 ? 0.953 -17.339 9.683 1.00 72.44 85 VAL A O 1
ATOM 663 N N . ALA A 1 86 ? -1.072 -17.013 10.601 1.00 67.31 86 ALA A N 1
ATOM 664 C CA . ALA A 1 86 ? -0.943 -18.015 11.659 1.00 67.31 86 ALA A CA 1
ATOM 665 C C . ALA A 1 86 ? -1.021 -19.470 11.157 1.00 67.31 86 ALA A C 1
ATOM 667 O O . ALA A 1 86 ? -0.443 -20.355 11.781 1.00 67.31 86 ALA A O 1
ATOM 668 N N . GLU A 1 87 ? -1.734 -19.714 10.056 1.00 64.62 87 GLU A N 1
ATOM 669 C CA . GLU A 1 87 ? -1.967 -21.042 9.465 1.00 64.62 87 GLU A CA 1
ATOM 670 C C . GLU A 1 87 ? -0.996 -21.379 8.316 1.00 64.62 87 GLU A C 1
ATOM 672 O O . GLU A 1 87 ? -1.079 -22.458 7.731 1.00 64.62 87 GLU A O 1
ATOM 677 N N . ALA A 1 88 ? -0.091 -20.465 7.951 1.00 58.47 88 ALA A N 1
ATOM 678 C CA . ALA A 1 88 ? 0.834 -20.666 6.839 1.00 58.47 88 ALA A CA 1
ATOM 679 C C . ALA A 1 88 ? 1.964 -21.646 7.209 1.00 58.47 88 ALA A C 1
ATOM 681 O O . ALA A 1 88 ? 3.050 -21.243 7.632 1.00 58.47 88 ALA A O 1
ATOM 682 N N . ASP A 1 89 ? 1.729 -22.941 6.989 1.00 52.78 89 ASP A N 1
ATOM 683 C CA . ASP A 1 89 ? 2.763 -23.979 6.993 1.00 52.78 89 ASP A CA 1
ATOM 684 C C . ASP A 1 89 ? 3.692 -23.799 5.782 1.00 52.78 89 ASP A C 1
ATOM 686 O O . ASP A 1 89 ? 3.476 -24.388 4.726 1.00 52.78 89 ASP A O 1
ATOM 690 N N . ARG A 1 90 ? 4.710 -22.940 5.942 1.00 50.84 90 ARG A N 1
ATOM 691 C CA . ARG A 1 90 ? 5.970 -22.797 5.166 1.00 50.84 90 ARG A CA 1
ATOM 692 C C . ARG A 1 90 ? 5.936 -22.779 3.627 1.00 50.84 90 ARG A C 1
ATOM 694 O O . ARG A 1 90 ? 6.991 -22.587 3.025 1.00 50.84 90 ARG A O 1
ATOM 701 N N . THR A 1 91 ? 4.785 -22.884 2.984 1.00 45.78 91 THR A N 1
ATOM 702 C CA . THR A 1 91 ? 4.681 -23.063 1.538 1.00 45.78 91 THR A CA 1
ATOM 703 C C . THR A 1 91 ? 3.491 -22.274 1.006 1.00 45.78 91 THR A C 1
ATOM 705 O O . THR A 1 91 ? 2.338 -22.567 1.300 1.00 45.78 91 THR A O 1
ATOM 708 N N . ASP A 1 92 ? 3.844 -21.251 0.230 1.00 48.97 92 ASP A N 1
ATOM 709 C CA . ASP A 1 92 ? 3.037 -20.535 -0.753 1.00 48.97 92 ASP A CA 1
ATOM 710 C C . ASP A 1 92 ? 1.947 -19.548 -0.271 1.00 48.97 92 ASP A C 1
ATOM 712 O O . ASP A 1 92 ? 0.810 -19.881 0.047 1.00 48.97 92 ASP A O 1
ATOM 716 N N . VAL A 1 93 ? 2.324 -18.262 -0.358 1.00 53.06 93 VAL A N 1
ATOM 717 C CA . VAL A 1 93 ? 1.490 -17.144 -0.851 1.00 53.06 93 VAL A CA 1
ATOM 718 C C . VAL A 1 93 ? 0.190 -16.850 -0.085 1.00 53.06 93 VAL A C 1
ATOM 720 O O . VAL A 1 93 ? -0.892 -16.823 -0.661 1.00 53.06 93 VAL A O 1
ATOM 723 N N . ARG A 1 94 ? 0.268 -16.542 1.216 1.00 61.50 94 ARG A N 1
ATOM 724 C CA . ARG A 1 94 ? -0.879 -15.929 1.931 1.00 61.50 94 ARG A CA 1
ATOM 725 C C . ARG A 1 94 ? -0.561 -14.675 2.740 1.00 61.50 94 ARG A C 1
ATOM 727 O O . ARG A 1 94 ? -1.440 -14.139 3.407 1.00 61.50 94 ARG A O 1
ATOM 734 N N . GLN A 1 95 ? 0.678 -14.197 2.690 1.00 73.88 95 GLN A N 1
ATOM 735 C CA . GLN A 1 95 ? 1.118 -13.031 3.454 1.00 73.88 95 GLN A CA 1
ATOM 736 C C . GLN A 1 95 ? 1.580 -11.942 2.491 1.00 73.88 95 GLN A C 1
ATOM 738 O O . GLN A 1 95 ? 2.323 -12.228 1.553 1.00 73.88 95 GLN A O 1
ATOM 743 N N . GLY A 1 96 ? 1.138 -10.711 2.728 1.00 82.69 96 GLY A N 1
ATOM 744 C CA . GLY A 1 96 ? 1.432 -9.561 1.878 1.00 82.69 96 GLY A CA 1
ATOM 745 C C . GLY A 1 96 ? 1.066 -8.247 2.570 1.00 82.69 96 GLY A C 1
ATOM 746 O O . GLY A 1 96 ? 0.721 -8.262 3.755 1.00 82.69 96 GLY A O 1
ATOM 747 N N . PRO A 1 97 ? 1.089 -7.113 1.852 1.00 89.75 97 PRO A N 1
ATOM 748 C CA . PRO A 1 97 ? 0.710 -5.804 2.392 1.00 89.75 97 PRO A CA 1
ATOM 749 C C . PRO A 1 97 ? -0.634 -5.782 3.145 1.00 89.75 97 PRO A C 1
ATOM 751 O O . PRO A 1 97 ? -0.763 -5.142 4.190 1.00 89.75 97 PRO A O 1
ATOM 754 N N . TRP A 1 98 ? -1.620 -6.554 2.678 1.00 91.12 98 TRP A N 1
ATOM 755 C CA . TRP A 1 98 ? -2.937 -6.724 3.312 1.00 91.12 98 TRP A CA 1
ATOM 756 C C . TRP A 1 98 ? -2.895 -7.382 4.704 1.00 91.12 98 TRP A C 1
ATOM 758 O O . TRP A 1 98 ? -3.853 -7.278 5.479 1.00 91.12 98 TRP A O 1
ATOM 768 N N . SER A 1 99 ? -1.822 -8.106 5.032 1.00 90.62 99 SER A N 1
ATOM 769 C CA . SER A 1 99 ? -1.619 -8.695 6.357 1.00 90.62 99 SER A CA 1
ATOM 770 C C . SER A 1 99 ? -1.235 -7.620 7.373 1.00 90.62 99 SER A C 1
ATOM 772 O O . SER A 1 99 ? -1.776 -7.609 8.476 1.00 90.62 99 SER A O 1
ATOM 774 N N . ASP A 1 100 ? -0.382 -6.672 6.982 1.00 93.25 100 ASP A N 1
ATOM 775 C CA . ASP A 1 100 ? -0.018 -5.535 7.832 1.00 93.25 100 ASP A CA 1
ATOM 776 C C . ASP A 1 100 ? -1.201 -4.563 7.996 1.00 93.25 100 ASP A C 1
ATOM 778 O O . ASP A 1 100 ? -1.448 -4.082 9.101 1.00 93.25 100 ASP A O 1
ATOM 782 N N . VAL A 1 101 ? -2.006 -4.355 6.941 1.00 95.50 101 VAL A N 1
ATOM 783 C CA . VAL A 1 101 ? -3.289 -3.615 7.005 1.00 95.50 101 VAL A CA 1
ATOM 784 C C . VAL A 1 101 ? -4.209 -4.181 8.086 1.00 95.50 101 VAL A C 1
ATOM 786 O O . VAL A 1 101 ? -4.787 -3.428 8.873 1.00 95.50 101 VAL A O 1
ATOM 789 N N . TYR A 1 102 ? -4.333 -5.508 8.157 1.00 95.69 102 TYR A N 1
ATOM 790 C CA . TYR A 1 102 ? -5.123 -6.154 9.201 1.00 95.69 102 TYR A CA 1
ATOM 791 C C . TYR A 1 102 ? -4.589 -5.813 10.590 1.00 95.69 102 TYR A C 1
ATOM 793 O O . TYR A 1 102 ? -5.357 -5.415 11.469 1.00 95.69 102 TYR A O 1
ATOM 801 N N . SER A 1 103 ? -3.276 -5.923 10.790 1.00 95.31 103 SER A N 1
ATOM 802 C CA . SER A 1 103 ? -2.649 -5.620 12.073 1.00 95.31 103 SER A CA 1
ATOM 803 C C . SER A 1 103 ? -2.828 -4.155 12.482 1.00 95.31 103 SER A C 1
ATOM 805 O O . SER A 1 103 ? -3.162 -3.899 13.642 1.00 95.31 103 SER A O 1
ATOM 807 N N . VAL A 1 104 ? -2.719 -3.206 11.541 1.00 97.00 104 VAL A N 1
ATOM 808 C CA . VAL A 1 104 ? -3.075 -1.794 11.776 1.00 97.00 104 VAL A CA 1
ATOM 809 C C . VAL A 1 104 ? -4.535 -1.687 12.220 1.00 97.00 104 VAL A C 1
ATOM 811 O O . VAL A 1 104 ? -4.813 -1.099 13.264 1.00 97.00 104 VAL A O 1
ATOM 814 N N . GLY A 1 105 ? -5.470 -2.317 11.502 1.00 96.88 105 GLY A N 1
ATOM 815 C CA . GLY A 1 105 ? -6.891 -2.322 11.864 1.00 96.88 105 GLY A CA 1
ATOM 816 C C . GLY A 1 105 ? -7.162 -2.869 13.273 1.00 96.88 105 GLY A C 1
ATOM 817 O O . GLY A 1 105 ? -7.964 -2.300 14.014 1.00 96.88 105 GLY A O 1
ATOM 818 N N . LYS A 1 106 ? -6.458 -3.928 13.696 1.00 96.25 106 LYS A N 1
ATOM 819 C CA . LYS A 1 106 ? -6.579 -4.475 15.061 1.00 96.25 106 LYS A CA 1
ATOM 820 C C . LYS A 1 106 ? -5.979 -3.550 16.123 1.00 96.25 106 LYS A C 1
ATOM 822 O O . LYS A 1 106 ? -6.514 -3.507 17.230 1.00 96.25 106 LYS A O 1
ATOM 827 N N . ILE A 1 107 ? -4.920 -2.799 15.809 1.00 95.38 107 ILE A N 1
ATOM 828 C CA . ILE A 1 107 ? -4.403 -1.746 16.696 1.00 95.38 107 ILE A CA 1
ATOM 829 C C . ILE A 1 107 ? -5.428 -0.618 16.832 1.00 95.38 107 ILE A C 1
ATOM 831 O O . ILE A 1 107 ? -5.721 -0.215 17.951 1.00 95.38 107 ILE A O 1
ATOM 835 N N . LEU A 1 108 ? -6.036 -0.153 15.740 1.00 96.12 108 LEU A N 1
ATOM 836 C CA . LEU A 1 108 ? -7.083 0.874 15.809 1.00 96.12 108 LEU A CA 1
ATOM 837 C C . LEU A 1 108 ? -8.282 0.410 16.649 1.00 96.12 108 LEU A C 1
ATOM 839 O O . LEU A 1 108 ? -8.746 1.144 17.517 1.00 96.12 108 LEU A O 1
ATOM 843 N N . LEU A 1 109 ? -8.720 -0.841 16.477 1.00 96.25 109 LEU A N 1
ATOM 844 C CA . LEU A 1 109 ? -9.763 -1.448 17.311 1.00 96.25 109 LEU A CA 1
ATOM 845 C C . LEU A 1 109 ? -9.385 -1.463 18.802 1.00 96.25 109 LEU A C 1
ATOM 847 O O . LEU A 1 109 ? -10.220 -1.153 19.654 1.00 96.25 109 LEU A O 1
ATOM 851 N N . TYR A 1 110 ? -8.129 -1.798 19.114 1.00 94.94 110 TYR A N 1
ATOM 852 C CA . TYR A 1 110 ? -7.601 -1.752 20.477 1.00 94.94 110 TYR A CA 1
ATOM 853 C C . TYR A 1 110 ? -7.624 -0.337 21.053 1.00 94.94 110 TYR A C 1
ATOM 855 O O . TYR A 1 110 ? -8.066 -0.147 22.183 1.00 94.94 110 TYR A O 1
ATOM 863 N N . LEU A 1 111 ? -7.182 0.656 20.281 1.00 94.00 111 LEU A N 1
ATOM 864 C CA . LEU A 1 111 ? -7.160 2.049 20.718 1.00 94.00 111 LEU A CA 1
ATOM 865 C C . LEU A 1 111 ? -8.575 2.593 20.957 1.00 94.00 111 LEU A C 1
ATOM 867 O O . LEU A 1 111 ? -8.762 3.361 21.892 1.00 94.00 111 LEU A O 1
ATOM 871 N N . LEU A 1 112 ? -9.568 2.155 20.177 1.00 95.31 112 LEU A N 1
ATOM 872 C CA . LEU A 1 112 ? -10.966 2.583 20.317 1.00 95.31 112 LEU A CA 1
ATOM 873 C C . LEU A 1 112 ? -11.713 1.908 21.471 1.00 95.31 112 LEU A C 1
ATOM 875 O O . LEU A 1 112 ? -12.557 2.526 22.109 1.00 95.31 112 LEU A O 1
ATOM 879 N N . THR A 1 113 ? -11.445 0.627 21.726 1.00 93.38 113 THR A N 1
ATOM 880 C CA . THR A 1 113 ? -12.261 -0.180 22.660 1.00 93.38 113 THR A CA 1
ATOM 881 C C . THR A 1 113 ? -11.505 -0.596 23.924 1.00 93.38 113 THR A C 1
ATOM 883 O O . THR A 1 113 ? -12.087 -1.168 24.846 1.00 93.38 113 THR A O 1
ATOM 886 N N . GLY A 1 114 ? -10.190 -0.369 23.976 1.00 91.12 114 GLY A N 1
ATOM 887 C CA . GLY A 1 114 ? -9.295 -0.825 25.042 1.00 91.12 114 GLY A CA 1
ATOM 888 C C . GLY A 1 114 ? -9.057 -2.341 25.066 1.00 91.12 114 GLY A C 1
ATOM 889 O O . GLY A 1 114 ? -8.295 -2.832 25.899 1.00 91.12 114 GLY A O 1
ATOM 890 N N . THR A 1 115 ? -9.699 -3.107 24.179 1.00 87.75 115 THR A N 1
ATOM 891 C CA . THR A 1 115 ? -9.551 -4.565 24.068 1.00 87.75 115 THR A CA 1
ATOM 892 C C . THR A 1 115 ? -9.537 -4.984 22.600 1.00 87.75 115 THR A C 1
ATOM 894 O O . THR A 1 115 ? -9.813 -4.188 21.715 1.00 87.75 115 THR A O 1
ATOM 897 N N . VAL A 1 116 ? -9.186 -6.235 22.300 1.00 87.88 116 VAL A N 1
ATOM 898 C CA . VAL A 1 116 ? -9.254 -6.740 20.921 1.00 87.88 116 VAL A CA 1
ATOM 899 C C . VAL A 1 116 ? -10.127 -7.982 20.876 1.00 87.88 116 VAL A C 1
ATOM 901 O O . VAL A 1 116 ? -9.680 -9.062 21.279 1.00 87.88 116 VAL A O 1
ATOM 904 N N . PRO A 1 117 ? -11.371 -7.864 20.379 1.00 86.38 117 PRO A N 1
ATOM 905 C CA . PRO A 1 117 ? -12.217 -9.013 20.114 1.00 86.38 117 PRO A CA 1
ATOM 906 C C . PRO A 1 117 ? -11.496 -10.048 19.243 1.00 86.38 117 PRO A C 1
ATOM 908 O O . PRO A 1 117 ? -10.817 -9.713 18.269 1.00 86.38 117 PRO A O 1
ATOM 911 N N . ARG A 1 118 ? -11.690 -11.334 19.561 1.00 82.31 118 ARG A N 1
ATOM 912 C CA . ARG A 1 118 ? -11.174 -12.459 18.752 1.00 82.31 118 ARG A CA 1
ATOM 913 C C . ARG A 1 118 ? -11.853 -12.589 17.386 1.00 82.31 118 ARG A C 1
ATOM 915 O O . ARG A 1 118 ? -11.424 -13.400 16.574 1.00 82.31 118 ARG A O 1
ATOM 922 N N . ARG A 1 119 ? -12.961 -11.877 17.184 1.00 88.38 119 ARG A N 1
ATOM 923 C CA . ARG A 1 119 ? -13.709 -11.870 15.933 1.00 88.38 119 ARG A CA 1
ATOM 924 C C . ARG A 1 119 ? -13.094 -10.847 14.977 1.00 88.38 119 ARG A C 1
ATOM 926 O O . ARG A 1 119 ? -12.633 -9.786 15.400 1.00 88.38 119 ARG A O 1
ATOM 933 N N . ASP A 1 120 ? -13.111 -11.209 13.707 1.00 93.06 120 ASP A N 1
ATOM 934 C CA . ASP A 1 120 ? -12.618 -10.422 12.582 1.00 93.06 120 ASP A CA 1
ATOM 935 C C . ASP A 1 120 ? -13.778 -9.649 11.951 1.00 93.06 120 ASP A C 1
ATOM 937 O O . ASP A 1 120 ? -14.929 -10.090 12.046 1.00 93.06 120 ASP A O 1
ATOM 941 N N . GLY A 1 121 ? -13.473 -8.527 11.299 1.00 93.62 121 GLY A N 1
ATOM 942 C CA . GLY A 1 121 ? -14.456 -7.699 10.602 1.00 93.62 121 GLY A CA 1
ATOM 943 C C . GLY A 1 121 ? -15.591 -7.262 11.517 1.00 93.62 121 GLY A C 1
ATOM 944 O O . GLY A 1 121 ? -16.756 -7.500 11.210 1.00 93.62 121 GLY A O 1
ATOM 945 N N . VAL A 1 122 ? -15.242 -6.725 12.686 1.00 94.81 122 VAL A N 1
ATOM 946 C CA . VAL A 1 122 ? -16.219 -6.227 13.656 1.00 94.81 122 VAL A CA 1
ATOM 947 C C . VAL A 1 122 ? -16.303 -4.713 13.611 1.00 94.81 122 VAL A C 1
ATOM 949 O O . VAL A 1 122 ? -15.286 -4.040 13.443 1.00 94.81 122 VAL A O 1
ATOM 952 N N . ASP A 1 123 ? -17.505 -4.199 13.837 1.00 96.12 123 ASP A N 1
ATOM 953 C CA . ASP A 1 123 ? -17.723 -2.785 14.095 1.00 96.12 123 ASP A CA 1
ATOM 954 C C . ASP A 1 123 ? -17.261 -2.461 15.533 1.00 96.12 123 ASP A C 1
ATOM 956 O O . ASP A 1 123 ? -17.762 -3.073 16.483 1.00 96.12 123 ASP A O 1
ATOM 960 N N . PRO A 1 124 ? -16.306 -1.535 15.748 1.00 95.25 124 PRO A N 1
ATOM 961 C CA . PRO A 1 124 ? -15.865 -1.160 17.094 1.00 95.25 124 PRO A CA 1
ATOM 962 C C . PRO A 1 124 ? -17.000 -0.609 17.977 1.00 95.25 124 PRO A C 1
ATOM 964 O O . PRO A 1 124 ? -16.934 -0.738 19.204 1.00 95.25 124 PRO A O 1
ATOM 967 N N . ARG A 1 125 ? -18.062 -0.043 17.388 1.00 95.31 125 ARG A N 1
ATOM 968 C CA . ARG A 1 125 ? -19.213 0.523 18.115 1.00 95.31 125 ARG A CA 1
ATOM 969 C C . ARG A 1 125 ? -20.041 -0.553 18.817 1.00 95.31 125 ARG A C 1
ATOM 971 O O . ARG A 1 125 ? -20.562 -0.305 19.904 1.00 95.31 125 ARG A O 1
ATOM 978 N N . ASP A 1 126 ? -20.062 -1.778 18.285 1.00 95.25 126 ASP A N 1
ATOM 979 C CA . ASP A 1 126 ? -20.681 -2.942 18.943 1.00 95.25 126 ASP A CA 1
ATOM 980 C C . ASP A 1 126 ? -19.976 -3.319 20.262 1.00 95.25 126 ASP A C 1
ATOM 982 O O . ASP A 1 126 ? -20.521 -4.059 21.085 1.00 95.25 126 ASP A O 1
ATOM 986 N N . PHE A 1 127 ? -18.764 -2.799 20.476 1.00 92.94 127 PHE A N 1
ATOM 987 C CA . PHE A 1 127 ? -17.939 -3.012 21.664 1.00 92.94 127 PHE A CA 1
ATOM 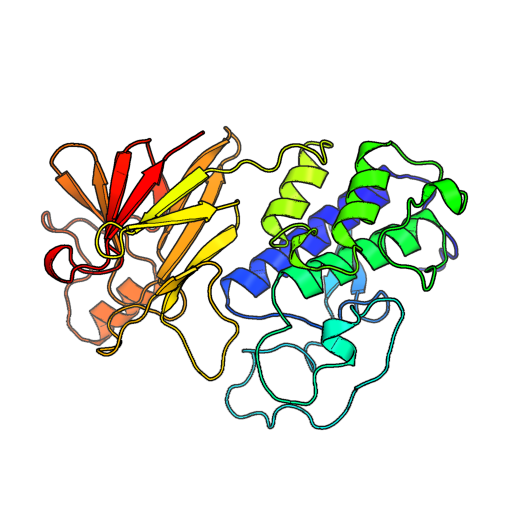988 C C . PHE A 1 127 ? -17.790 -1.741 22.514 1.00 92.94 127 PHE A C 1
ATOM 990 O O . PHE A 1 127 ? -16.915 -1.676 23.375 1.00 92.94 127 PHE A O 1
ATOM 997 N N . GLY A 1 128 ? -18.665 -0.751 22.307 1.00 90.50 128 GLY A N 1
ATOM 998 C CA . GLY A 1 128 ? -18.744 0.453 23.134 1.00 90.50 128 GLY A CA 1
ATOM 999 C C . GLY A 1 128 ? -17.786 1.578 22.743 1.00 90.50 128 GLY A C 1
ATOM 1000 O O . GLY A 1 128 ? -17.657 2.523 23.517 1.00 90.50 128 GLY A O 1
ATOM 1001 N N . ALA A 1 129 ? -17.129 1.501 21.580 1.00 93.50 129 ALA A N 1
ATOM 1002 C CA . ALA A 1 129 ? -16.397 2.647 21.046 1.00 93.50 129 ALA A CA 1
ATOM 1003 C C . ALA A 1 129 ? -17.367 3.750 20.601 1.00 93.50 129 ALA A C 1
ATOM 1005 O O . ALA A 1 129 ? -18.313 3.486 19.856 1.00 93.50 129 ALA A O 1
ATOM 1006 N N . ASP A 1 130 ? -17.085 4.985 21.004 1.00 93.50 130 ASP A N 1
ATOM 1007 C CA . ASP A 1 130 ? -17.728 6.180 20.464 1.00 93.50 130 ASP A CA 1
ATOM 1008 C C . ASP A 1 130 ? -16.835 6.739 19.351 1.00 93.50 130 ASP A C 1
ATOM 1010 O O . ASP A 1 130 ? -15.789 7.322 19.621 1.00 93.50 130 ASP A O 1
ATOM 1014 N N . CYS A 1 131 ? -17.172 6.445 18.094 1.00 94.88 131 CYS A N 1
ATOM 1015 C CA . CYS A 1 131 ? -16.400 6.902 16.943 1.00 94.88 131 CYS A CA 1
ATOM 1016 C C . CYS A 1 131 ? -17.261 7.130 15.708 1.00 94.88 131 CYS A C 1
ATOM 1018 O O . CYS A 1 131 ? -18.353 6.570 15.553 1.00 94.88 131 CYS A O 1
ATOM 1020 N N . GLU A 1 132 ? -16.746 7.963 14.811 1.00 95.12 132 GLU A N 1
ATOM 1021 C CA . GLU A 1 132 ? -17.408 8.291 13.564 1.00 95.12 132 GLU A CA 1
ATOM 1022 C C . GLU A 1 132 ? -17.561 7.056 12.654 1.00 95.12 132 GLU A C 1
ATOM 1024 O O . GLU A 1 132 ? -16.674 6.195 12.618 1.00 95.12 132 GLU A O 1
ATOM 1029 N N . PRO A 1 133 ? -18.648 6.974 11.855 1.00 94.94 133 PRO A N 1
ATOM 1030 C CA . PRO A 1 133 ? -18.910 5.824 10.985 1.00 94.94 133 PRO A CA 1
ATOM 1031 C C . PRO A 1 133 ? -17.738 5.457 10.071 1.00 94.94 133 PRO A C 1
ATOM 1033 O O . PRO A 1 133 ? -17.416 4.281 9.938 1.00 94.94 133 PRO A O 1
ATOM 1036 N N . TYR A 1 134 ? -17.045 6.457 9.515 1.00 94.94 134 TYR A N 1
ATOM 1037 C CA . TYR A 1 134 ? -15.915 6.243 8.611 1.00 94.94 134 TYR A CA 1
ATOM 1038 C C . TYR A 1 134 ? -14.784 5.436 9.274 1.00 94.94 134 TYR A C 1
ATOM 1040 O O . TYR A 1 134 ? -14.178 4.565 8.644 1.00 94.94 134 TYR A O 1
ATOM 1048 N N . LEU A 1 135 ? -14.498 5.711 10.553 1.00 96.44 135 LEU A N 1
ATOM 1049 C CA . LEU A 1 135 ? -13.423 5.066 11.298 1.00 96.44 135 LEU A CA 1
ATOM 1050 C C . LEU A 1 135 ? -13.831 3.642 11.682 1.00 96.44 135 LEU A C 1
ATOM 1052 O O . LEU A 1 135 ? -13.035 2.715 11.524 1.00 96.44 135 LEU A O 1
ATOM 1056 N N . ALA A 1 136 ? -15.088 3.458 12.097 1.00 96.69 136 ALA A N 1
ATOM 1057 C CA . ALA A 1 136 ? -15.660 2.144 12.372 1.00 96.69 136 ALA A CA 1
ATOM 1058 C C . ALA A 1 136 ? -15.619 1.225 11.139 1.00 96.69 136 ALA A C 1
ATOM 1060 O O . ALA A 1 136 ? -15.089 0.115 11.211 1.00 96.69 136 ALA A O 1
ATOM 1061 N N . GLU A 1 137 ? -16.087 1.715 9.991 1.00 96.31 137 GLU A N 1
ATOM 1062 C CA . GLU A 1 137 ? -16.080 0.986 8.717 1.00 96.31 137 GLU A CA 1
ATOM 1063 C C . GLU A 1 137 ? -14.655 0.692 8.228 1.00 96.31 137 GLU A C 1
ATOM 1065 O O . GLU A 1 137 ? -14.383 -0.381 7.683 1.00 96.31 137 GLU A O 1
ATOM 1070 N N . THR A 1 138 ? -13.714 1.612 8.466 1.00 96.75 138 THR A N 1
ATOM 1071 C CA . THR A 1 138 ? -12.295 1.406 8.150 1.00 96.75 138 THR A CA 1
ATOM 1072 C C . THR A 1 138 ? -11.697 0.266 8.966 1.00 96.75 138 THR A C 1
ATOM 1074 O O . THR A 1 138 ? -11.041 -0.611 8.397 1.00 96.75 138 THR A O 1
ATOM 1077 N N . VAL A 1 139 ? -11.951 0.235 10.277 1.00 96.94 139 VAL A N 1
ATOM 1078 C CA . VAL A 1 139 ? -11.517 -0.854 11.166 1.00 96.94 139 VAL A CA 1
ATOM 1079 C C . VAL A 1 139 ? -12.162 -2.178 10.762 1.00 96.94 139 VAL A C 1
ATOM 1081 O O . VAL A 1 139 ? -11.468 -3.194 10.648 1.00 96.94 139 VAL A O 1
ATOM 1084 N N . GLU A 1 140 ? -13.466 -2.179 10.493 1.00 96.62 140 GLU A N 1
ATOM 1085 C CA . GLU A 1 140 ? -14.190 -3.375 10.070 1.00 96.62 140 GLU A CA 1
ATOM 1086 C C . GLU A 1 140 ? -13.601 -3.937 8.766 1.00 96.62 140 GLU A C 1
ATOM 1088 O O . GLU A 1 140 ? -13.222 -5.108 8.706 1.00 96.62 140 GLU A O 1
ATOM 1093 N N . LYS A 1 141 ? -13.451 -3.097 7.733 1.00 96.12 141 LYS A N 1
ATOM 1094 C CA . LYS A 1 141 ? -12.909 -3.494 6.426 1.00 96.12 141 LYS A CA 1
ATOM 1095 C C . LYS A 1 141 ? -11.468 -3.986 6.528 1.00 96.12 141 LYS A C 1
ATOM 1097 O O . LYS A 1 141 ? -11.165 -5.053 5.994 1.00 96.12 141 LYS A O 1
ATOM 1102 N N . ALA A 1 142 ? -10.597 -3.264 7.238 1.00 95.94 142 ALA A N 1
ATOM 1103 C CA . ALA A 1 142 ? -9.196 -3.648 7.418 1.00 95.94 142 ALA A CA 1
ATOM 1104 C C . ALA A 1 142 ? -9.046 -5.004 8.125 1.00 95.94 142 ALA A C 1
ATOM 1106 O O . ALA A 1 142 ? -8.111 -5.747 7.839 1.00 95.94 142 ALA A O 1
ATOM 1107 N N . THR A 1 143 ? -9.981 -5.357 9.012 1.00 95.75 143 THR A N 1
ATOM 1108 C CA . THR A 1 143 ? -9.892 -6.563 9.847 1.00 95.75 143 THR A CA 1
ATOM 1109 C C . THR A 1 143 ? -10.712 -7.749 9.338 1.00 95.75 143 THR A C 1
ATOM 1111 O O . THR A 1 143 ? -10.903 -8.706 10.085 1.00 95.75 143 THR A O 1
ATOM 1114 N N . ARG A 1 144 ? -11.210 -7.736 8.094 1.00 94.69 144 ARG A N 1
ATOM 1115 C CA . ARG A 1 144 ? -11.973 -8.864 7.520 1.00 94.69 144 ARG A CA 1
ATOM 1116 C C . ARG A 1 144 ? -11.138 -10.144 7.443 1.00 94.69 144 ARG A C 1
ATOM 1118 O O . ARG A 1 144 ? -9.956 -10.095 7.127 1.00 94.69 144 ARG A O 1
ATOM 1125 N N . THR A 1 145 ? -11.752 -11.306 7.668 1.00 91.19 145 THR A N 1
ATOM 1126 C CA . THR A 1 145 ? -11.047 -12.598 7.557 1.00 91.19 145 THR A CA 1
ATOM 1127 C C . THR A 1 145 ? -10.526 -12.837 6.140 1.00 91.19 145 THR A C 1
ATOM 1129 O O . THR A 1 145 ? -9.368 -13.193 5.969 1.00 91.19 145 THR A O 1
ATOM 1132 N N . ASP A 1 146 ? -11.365 -12.593 5.134 1.00 89.44 146 ASP A N 1
ATOM 1133 C CA . ASP A 1 146 ? -10.991 -12.661 3.721 1.00 89.44 146 ASP A CA 1
ATOM 1134 C C . ASP A 1 146 ? -10.110 -11.455 3.354 1.00 89.44 146 ASP A C 1
ATOM 1136 O O . ASP A 1 146 ? -10.574 -10.310 3.403 1.00 89.44 146 ASP A O 1
ATOM 1140 N N . TYR A 1 147 ? -8.836 -11.705 3.035 1.00 88.94 147 TYR A N 1
ATOM 1141 C CA . TYR A 1 147 ? -7.868 -10.642 2.776 1.00 88.94 147 TYR A CA 1
ATOM 1142 C C . TYR A 1 147 ? -8.165 -9.861 1.494 1.00 88.94 147 TYR A C 1
ATOM 1144 O O . TYR A 1 147 ? -7.850 -8.674 1.431 1.00 88.94 147 TYR A O 1
ATOM 1152 N N . GLU A 1 148 ? -8.835 -10.473 0.513 1.00 87.62 148 GLU A N 1
ATOM 1153 C CA . GLU A 1 148 ? -9.222 -9.813 -0.743 1.00 87.62 148 GLU A CA 1
ATOM 1154 C C . GLU A 1 148 ? -10.279 -8.727 -0.509 1.00 87.62 148 GLU A C 1
ATOM 1156 O O . GLU A 1 148 ? -10.477 -7.836 -1.331 1.00 87.62 148 GLU A O 1
ATOM 1161 N N . ARG A 1 149 ? -10.953 -8.770 0.648 1.00 91.44 149 ARG A N 1
ATOM 1162 C CA . ARG A 1 149 ? -11.974 -7.794 1.047 1.00 91.44 149 ARG A CA 1
ATOM 1163 C C . ARG A 1 149 ? -11.447 -6.679 1.949 1.00 91.44 149 ARG A C 1
ATOM 1165 O O . ARG A 1 149 ? -12.259 -5.840 2.362 1.00 91.44 149 ARG A O 1
ATOM 1172 N N . ARG A 1 150 ? -10.154 -6.694 2.294 1.00 92.75 150 ARG A N 1
ATOM 1173 C CA . ARG A 1 150 ? -9.477 -5.639 3.069 1.00 92.75 150 ARG A CA 1
ATOM 1174 C C . ARG A 1 150 ? -9.053 -4.489 2.153 1.00 92.75 150 ARG A C 1
ATOM 1176 O O . ARG A 1 150 ? -9.301 -4.506 0.951 1.00 92.75 150 ARG A O 1
ATOM 1183 N N . TYR A 1 151 ? -8.407 -3.471 2.720 1.00 93.19 151 TYR A N 1
ATOM 1184 C CA . TYR A 1 151 ? -7.604 -2.561 1.903 1.00 93.19 151 TYR A CA 1
ATOM 1185 C C . TYR A 1 151 ? -6.409 -3.320 1.333 1.00 93.19 151 TYR A C 1
ATOM 1187 O O . TYR A 1 151 ? -5.775 -4.101 2.044 1.00 93.19 151 TYR A O 1
ATOM 1195 N N . ARG A 1 152 ? -6.115 -3.088 0.052 1.00 89.56 152 ARG A N 1
ATOM 1196 C CA . ARG A 1 152 ? -5.082 -3.834 -0.674 1.00 89.56 152 ARG A CA 1
ATOM 1197 C C . ARG A 1 152 ? -3.695 -3.677 -0.053 1.00 89.56 152 ARG A C 1
ATOM 1199 O O . ARG A 1 152 ? -2.951 -4.647 0.056 1.00 89.56 152 ARG A O 1
ATOM 1206 N N . ASN A 1 153 ? -3.365 -2.458 0.360 1.00 93.00 153 ASN A N 1
ATOM 1207 C CA . ASN A 1 153 ? -2.083 -2.091 0.944 1.00 93.00 153 ASN A CA 1
ATOM 1208 C C . ASN A 1 153 ? -2.269 -0.937 1.954 1.00 93.00 153 ASN A C 1
ATOM 1210 O O . ASN A 1 153 ? -3.366 -0.379 2.100 1.00 93.00 153 ASN A O 1
ATOM 1214 N N . ALA A 1 154 ? -1.197 -0.592 2.671 1.00 94.88 154 ALA A N 1
ATOM 1215 C CA . ALA A 1 154 ? -1.234 0.460 3.683 1.00 94.88 154 ALA A CA 1
ATOM 1216 C C . ALA A 1 154 ? -1.420 1.867 3.090 1.00 94.88 154 ALA A C 1
ATOM 1218 O O . ALA A 1 154 ? -2.060 2.706 3.719 1.00 94.88 154 ALA A O 1
ATOM 1219 N N . THR A 1 155 ? -0.933 2.125 1.873 1.00 94.75 155 THR A N 1
ATOM 1220 C CA . THR A 1 155 ? -1.123 3.405 1.173 1.00 94.75 155 THR A CA 1
ATOM 1221 C C . THR A 1 155 ? -2.606 3.676 0.911 1.00 94.75 155 THR A C 1
ATOM 1223 O O . THR A 1 155 ? -3.109 4.744 1.253 1.00 94.75 155 THR A O 1
ATOM 1226 N N . ALA A 1 156 ? -3.348 2.686 0.411 1.00 93.56 156 ALA A N 1
ATOM 1227 C CA . ALA A 1 156 ? -4.788 2.795 0.190 1.00 93.56 156 ALA A CA 1
ATOM 1228 C C . ALA A 1 156 ? -5.561 3.044 1.500 1.00 93.56 156 ALA A C 1
ATOM 1230 O O . ALA A 1 156 ? -6.462 3.882 1.543 1.00 93.56 156 ALA A O 1
ATOM 1231 N N . MET A 1 157 ? -5.193 2.356 2.588 1.00 95.62 157 MET A N 1
ATOM 1232 C CA . MET A 1 157 ? -5.805 2.580 3.905 1.00 95.62 157 MET A CA 1
ATOM 1233 C C . MET A 1 157 ? -5.476 3.973 4.468 1.00 95.62 157 MET A C 1
ATOM 1235 O O . MET A 1 157 ? -6.355 4.621 5.038 1.00 95.62 157 MET A O 1
ATOM 1239 N N . LYS A 1 158 ? -4.241 4.459 4.278 1.00 95.19 158 LYS A N 1
ATOM 1240 C CA . LYS A 1 158 ? -3.820 5.814 4.664 1.00 95.19 158 LYS A CA 1
ATOM 1241 C C . LYS A 1 158 ? -4.714 6.868 4.014 1.00 95.19 158 LYS A C 1
ATOM 1243 O O . LYS A 1 158 ? -5.248 7.713 4.726 1.00 95.19 158 LYS A O 1
ATOM 1248 N N . ARG A 1 159 ? -4.944 6.769 2.699 1.00 92.50 159 ARG A N 1
ATOM 1249 C CA . ARG A 1 159 ? -5.791 7.716 1.950 1.00 92.50 159 ARG A CA 1
ATOM 1250 C C . ARG A 1 159 ? -7.218 7.775 2.488 1.00 92.50 159 ARG A C 1
ATOM 1252 O O . ARG A 1 159 ? -7.764 8.858 2.656 1.00 92.50 159 ARG A O 1
ATOM 1259 N N . VAL A 1 160 ? -7.792 6.628 2.843 1.00 93.56 160 VAL A N 1
ATOM 1260 C CA . VAL A 1 160 ? -9.111 6.561 3.489 1.00 93.56 160 VAL A CA 1
ATOM 1261 C C . VAL A 1 160 ? -9.133 7.287 4.837 1.00 93.56 160 VAL A C 1
ATOM 1263 O O . VAL A 1 160 ? -10.065 8.041 5.121 1.00 93.56 160 VAL A O 1
ATOM 1266 N N . LEU A 1 161 ? -8.113 7.077 5.676 1.00 94.94 161 LEU A N 1
ATOM 1267 C CA . LEU A 1 161 ? -8.009 7.751 6.973 1.00 94.94 161 LEU A CA 1
ATOM 1268 C C . LEU A 1 161 ? -7.813 9.265 6.808 1.00 94.94 161 LEU A C 1
ATOM 1270 O O . LEU A 1 161 ? -8.407 10.044 7.555 1.00 94.94 161 LEU A O 1
ATOM 1274 N N . GLU A 1 162 ? -7.018 9.689 5.825 1.00 93.38 162 GLU A N 1
ATOM 1275 C CA . GLU A 1 162 ? -6.804 11.098 5.482 1.00 93.38 162 GLU A CA 1
ATOM 1276 C C . GLU A 1 162 ? -8.103 11.758 5.005 1.00 93.38 162 GLU A C 1
ATOM 1278 O O . GLU A 1 162 ? -8.511 12.767 5.583 1.00 93.38 162 GLU A O 1
ATOM 1283 N N . ALA A 1 163 ? -8.796 11.142 4.045 1.00 91.50 163 ALA A N 1
ATOM 1284 C CA . ALA A 1 163 ? -10.042 11.645 3.468 1.00 91.50 163 ALA A CA 1
ATOM 1285 C C . ALA A 1 163 ? -11.256 11.533 4.407 1.00 91.50 163 ALA A C 1
ATOM 1287 O O . ALA A 1 163 ? -12.260 12.210 4.195 1.00 91.50 163 ALA A O 1
ATOM 1288 N N . ARG A 1 164 ? -11.170 10.694 5.450 1.00 93.81 164 ARG A N 1
ATOM 1289 C CA . ARG A 1 164 ? -12.297 10.305 6.317 1.00 93.81 164 ARG A CA 1
ATOM 1290 C C . ARG A 1 164 ? -13.457 9.675 5.531 1.00 93.81 164 ARG A C 1
ATOM 1292 O O . ARG A 1 164 ? -14.621 9.866 5.876 1.00 93.81 164 ARG A O 1
ATOM 1299 N N . ASP A 1 165 ? -13.126 8.903 4.497 1.00 87.75 165 ASP A N 1
ATOM 1300 C CA . ASP A 1 165 ? -14.085 8.226 3.619 1.00 87.75 165 ASP A CA 1
ATOM 1301 C C . ASP A 1 165 ? -13.622 6.783 3.314 1.00 87.75 165 ASP A C 1
ATOM 1303 O O . ASP A 1 165 ? -12.656 6.592 2.575 1.00 87.75 165 ASP A O 1
ATOM 1307 N N . PRO A 1 166 ? -14.288 5.745 3.860 1.00 73.19 166 PRO A N 1
ATOM 1308 C CA . PRO A 1 166 ? -13.915 4.339 3.686 1.00 73.19 166 PRO A CA 1
ATOM 1309 C C . PRO A 1 166 ? -14.316 3.756 2.328 1.00 73.19 166 PRO A C 1
ATOM 1311 O O . PRO A 1 166 ? -13.882 2.647 1.971 1.00 73.19 166 PRO A O 1
ATOM 1314 N N . SER A 1 167 ? -15.158 4.474 1.581 1.00 69.88 167 SER A N 1
ATOM 1315 C CA . SER A 1 167 ? -15.766 3.995 0.344 1.00 69.88 167 SER A CA 1
ATOM 1316 C C . SER A 1 167 ? -14.918 4.261 -0.900 1.00 69.88 167 SER A C 1
ATOM 1318 O O . SER A 1 167 ? -15.120 3.576 -1.900 1.00 69.88 167 SER A O 1
ATOM 1320 N N . SER A 1 168 ? -13.933 5.166 -0.829 1.00 65.62 168 SER A N 1
ATOM 1321 C CA . SER A 1 168 ? -13.320 5.744 -2.031 1.00 65.62 168 SER A CA 1
ATOM 1322 C C . SER A 1 168 ? -11.790 5.907 -1.969 1.00 65.62 168 SER A C 1
ATOM 1324 O O . SER A 1 168 ? -11.293 7.027 -2.104 1.00 65.62 168 SER A O 1
ATOM 1326 N N . PRO A 1 169 ? -10.984 4.835 -1.799 1.00 73.69 169 PRO A N 1
ATOM 1327 C CA . PRO A 1 169 ? -9.598 4.931 -2.237 1.00 73.69 169 PRO A CA 1
ATOM 1328 C C . PRO A 1 169 ? -9.603 5.121 -3.764 1.00 73.69 169 PRO A C 1
ATOM 1330 O O . PRO A 1 169 ? -10.296 4.359 -4.446 1.00 73.69 169 PRO A O 1
ATOM 1333 N N . PRO A 1 170 ? -8.861 6.099 -4.307 1.00 83.00 170 PRO A N 1
ATOM 1334 C CA . PRO A 1 170 ? -8.758 6.276 -5.750 1.00 83.00 170 PRO A CA 1
ATOM 1335 C C . PRO A 1 170 ? -8.334 4.970 -6.412 1.00 83.00 170 PRO A C 1
ATOM 1337 O O . PRO A 1 170 ? -7.523 4.222 -5.857 1.00 83.00 170 PRO A O 1
ATOM 1340 N N . MET A 1 171 ? -8.916 4.674 -7.567 1.00 91.94 171 MET A N 1
ATOM 1341 C CA . MET A 1 171 ? -8.557 3.504 -8.351 1.00 91.94 171 MET A CA 1
ATOM 1342 C C . MET A 1 171 ? -8.349 3.890 -9.807 1.00 91.94 171 MET A C 1
ATOM 1344 O O . MET A 1 171 ? -8.856 4.903 -10.278 1.00 91.94 171 MET A O 1
ATOM 1348 N N . ALA A 1 172 ? -7.536 3.095 -10.479 1.00 95.06 172 ALA A N 1
ATOM 1349 C CA . ALA A 1 172 ? -7.275 3.198 -11.900 1.00 95.06 172 ALA A CA 1
ATOM 1350 C C . ALA A 1 172 ? -7.161 1.784 -12.470 1.00 95.06 172 ALA A C 1
ATOM 1352 O O . ALA A 1 172 ? -7.151 0.789 -11.734 1.00 95.06 172 ALA A O 1
ATOM 1353 N N . THR A 1 173 ? -7.056 1.686 -13.78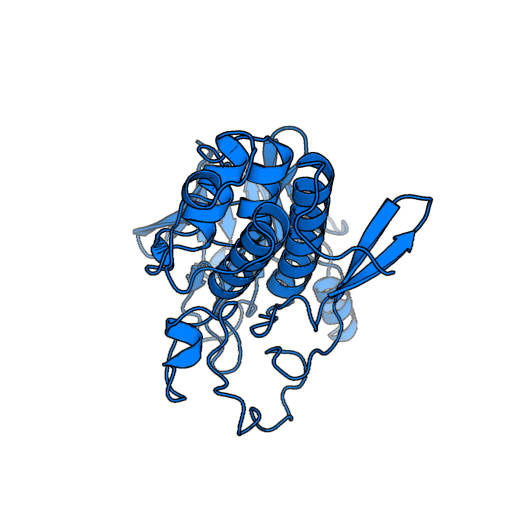6 1.00 96.75 173 THR A N 1
ATOM 1354 C CA . THR A 1 173 ? -6.864 0.423 -14.489 1.00 96.75 173 THR A CA 1
ATOM 1355 C C . THR A 1 173 ? -5.496 0.373 -15.158 1.00 96.75 173 THR A C 1
ATOM 1357 O O . THR A 1 173 ? -4.947 1.378 -15.609 1.00 96.75 173 THR A O 1
ATOM 1360 N N . LEU A 1 174 ? -4.922 -0.826 -15.201 1.00 96.56 174 LEU A N 1
ATOM 1361 C CA . LEU A 1 174 ? -3.762 -1.157 -16.015 1.00 96.56 174 LEU A CA 1
ATOM 1362 C C . LEU A 1 174 ? -4.111 -2.344 -16.898 1.00 96.56 174 LEU A C 1
ATOM 1364 O O . LEU A 1 174 ? -4.354 -3.444 -16.400 1.00 96.56 174 LEU A O 1
ATOM 1368 N N . ARG A 1 175 ? -4.074 -2.153 -18.212 1.00 96.50 175 ARG A N 1
ATOM 1369 C CA . ARG A 1 175 ? -4.291 -3.223 -19.185 1.00 96.50 175 ARG A CA 1
ATOM 1370 C C . ARG A 1 175 ? -2.961 -3.693 -19.752 1.00 96.50 175 ARG A C 1
ATOM 1372 O O . ARG A 1 175 ? -2.285 -2.951 -20.458 1.00 96.50 175 ARG A O 1
ATOM 1379 N N . HIS A 1 176 ? -2.572 -4.931 -19.465 1.00 94.62 176 HIS A N 1
ATOM 1380 C CA . HIS A 1 176 ? -1.388 -5.548 -20.056 1.00 94.62 176 HIS A CA 1
ATOM 1381 C C . HIS A 1 176 ? -1.656 -5.853 -21.532 1.00 94.62 176 HIS A C 1
ATOM 1383 O O . HIS A 1 176 ? -2.408 -6.771 -21.864 1.00 94.62 176 HIS A O 1
ATOM 1389 N N . VAL A 1 177 ? -1.028 -5.084 -22.422 1.00 93.25 177 VAL A N 1
ATOM 1390 C CA . VAL A 1 177 ? -1.331 -5.070 -23.860 1.00 93.25 177 VAL A CA 1
ATOM 1391 C C . VAL A 1 177 ? -1.084 -6.431 -24.511 1.00 93.25 177 VAL A C 1
ATOM 1393 O O . VAL A 1 177 ? -1.865 -6.861 -25.354 1.00 93.25 177 VAL A O 1
ATOM 1396 N N . GLN A 1 178 ? -0.005 -7.116 -24.131 1.00 90.00 178 GLN A N 1
ATOM 1397 C CA . GLN A 1 178 ? 0.400 -8.379 -24.746 1.00 90.00 178 GLN A CA 1
ATOM 1398 C C . GLN A 1 178 ? -0.359 -9.591 -24.191 1.00 90.00 178 GLN A C 1
ATOM 1400 O O . GLN A 1 178 ? -0.612 -10.534 -24.938 1.00 90.00 178 GLN A O 1
ATOM 1405 N N . ALA A 1 179 ? -0.726 -9.568 -22.907 1.00 88.75 179 ALA A N 1
ATOM 1406 C CA . ALA A 1 179 ? -1.463 -10.656 -22.257 1.00 88.75 179 ALA A CA 1
ATOM 1407 C C . ALA A 1 179 ? -2.991 -10.482 -22.299 1.00 88.75 179 ALA A C 1
ATOM 1409 O O . ALA A 1 179 ? -3.707 -11.359 -21.823 1.00 88.75 179 ALA A O 1
ATOM 1410 N N . ASP A 1 180 ? -3.483 -9.349 -22.813 1.00 90.88 180 ASP A N 1
ATOM 1411 C CA . ASP A 1 180 ? -4.904 -8.975 -22.847 1.00 90.88 180 ASP A CA 1
ATOM 1412 C C . ASP A 1 180 ? -5.602 -9.154 -21.486 1.00 90.88 180 ASP A C 1
ATOM 1414 O O . ASP A 1 180 ? -6.690 -9.713 -21.366 1.00 90.88 180 ASP A O 1
ATOM 1418 N N . THR A 1 181 ? -4.912 -8.733 -20.424 1.00 93.44 181 THR A N 1
ATOM 1419 C CA . THR A 1 181 ? -5.379 -8.846 -19.038 1.00 93.44 181 THR A CA 1
ATOM 1420 C C . THR A 1 181 ? -5.450 -7.463 -18.414 1.00 93.44 181 THR A C 1
ATOM 1422 O O . THR A 1 181 ? -4.512 -6.679 -18.541 1.00 93.44 181 THR A O 1
ATOM 1425 N N . GLU A 1 182 ? -6.546 -7.170 -17.726 1.00 95.44 182 GLU A N 1
ATOM 1426 C CA . GLU A 1 182 ? -6.774 -5.900 -17.043 1.00 95.44 182 GLU A CA 1
ATOM 1427 C C . GLU A 1 182 ? -6.675 -6.068 -15.527 1.00 95.44 182 GLU A C 1
ATOM 1429 O O . GLU A 1 182 ? -7.115 -7.073 -14.962 1.00 95.44 182 GLU A O 1
ATOM 1434 N N . TYR A 1 183 ? -6.087 -5.073 -14.872 1.00 94.50 183 TYR A N 1
ATOM 1435 C CA . TYR A 1 183 ? -5.902 -5.019 -13.432 1.00 94.50 183 TYR A CA 1
ATOM 1436 C C . TYR A 1 183 ? -6.457 -3.704 -12.900 1.00 94.50 183 TYR A C 1
ATOM 1438 O O . TYR A 1 183 ? -6.088 -2.637 -13.383 1.00 94.50 183 TYR A O 1
ATOM 1446 N N . THR A 1 184 ? -7.265 -3.761 -11.846 1.00 93.75 184 THR A N 1
ATOM 1447 C CA . THR A 1 184 ? -7.514 -2.583 -11.008 1.00 93.75 184 THR A CA 1
ATOM 1448 C C . THR A 1 184 ? -6.276 -2.323 -10.158 1.00 93.75 184 THR A C 1
ATOM 1450 O O . THR A 1 184 ? -5.725 -3.261 -9.570 1.00 93.75 184 THR A O 1
ATOM 1453 N N . ILE A 1 185 ? -5.853 -1.068 -10.067 1.00 94.25 185 ILE A N 1
ATOM 1454 C CA . ILE A 1 185 ? -4.770 -0.615 -9.196 1.00 94.25 185 ILE A CA 1
ATOM 1455 C C . ILE A 1 185 ? -5.258 0.436 -8.205 1.00 94.25 185 ILE A C 1
ATOM 1457 O O . ILE A 1 185 ? -6.188 1.193 -8.475 1.00 94.25 185 ILE A O 1
ATOM 1461 N N . TYR A 1 186 ? -4.595 0.471 -7.056 1.00 93.56 186 TYR A N 1
ATOM 1462 C CA . TYR A 1 186 ? -4.776 1.460 -5.999 1.00 93.56 186 TYR A CA 1
ATOM 1463 C C . TYR A 1 186 ? -3.444 2.169 -5.725 1.00 93.56 186 TYR A C 1
ATOM 1465 O O . TYR A 1 186 ? -2.386 1.598 -6.014 1.00 93.56 186 TYR A O 1
ATOM 1473 N N . PRO A 1 187 ? -3.455 3.372 -5.120 1.00 93.81 187 PRO A N 1
ATOM 1474 C CA . PRO A 1 187 ? -2.237 4.018 -4.658 1.00 93.81 187 PRO A CA 1
ATOM 1475 C C . PRO A 1 187 ? -1.378 3.051 -3.841 1.00 93.81 187 PRO A C 1
ATOM 1477 O O . PRO A 1 187 ? -1.886 2.302 -2.999 1.00 93.81 187 PRO A O 1
ATOM 1480 N N . GLY A 1 188 ? -0.081 3.040 -4.125 1.00 92.69 188 GLY A N 1
ATOM 1481 C CA . GLY A 1 188 ? 0.893 2.137 -3.526 1.00 92.69 188 GLY A CA 1
ATOM 1482 C C . GLY A 1 188 ? 1.084 0.801 -4.239 1.00 92.69 188 GLY A C 1
ATOM 1483 O O . GLY A 1 188 ? 2.013 0.075 -3.881 1.00 92.69 188 GLY A O 1
ATOM 1484 N N . ASP A 1 189 ? 0.267 0.464 -5.243 1.00 93.06 189 ASP A N 1
ATOM 1485 C CA . ASP A 1 189 ? 0.446 -0.778 -5.993 1.00 93.06 189 ASP A CA 1
ATOM 1486 C C . ASP A 1 189 ? 1.722 -0.773 -6.839 1.00 93.06 189 ASP A C 1
ATOM 1488 O O . ASP A 1 189 ? 2.107 0.228 -7.448 1.00 93.06 189 ASP A O 1
ATOM 1492 N N . THR A 1 190 ? 2.372 -1.935 -6.882 1.00 92.38 190 THR A N 1
ATOM 1493 C CA . THR A 1 190 ? 3.621 -2.156 -7.611 1.00 92.38 190 THR A CA 1
ATOM 1494 C C . THR A 1 190 ? 3.450 -3.130 -8.768 1.00 92.38 190 THR A C 1
ATOM 1496 O O . THR A 1 190 ? 2.645 -4.064 -8.715 1.00 92.38 190 THR A O 1
ATOM 1499 N N . VAL A 1 191 ? 4.253 -2.936 -9.813 1.00 93.12 191 VAL A N 1
ATOM 1500 C CA . VAL A 1 191 ? 4.411 -3.901 -10.907 1.00 93.12 191 VAL A CA 1
ATOM 1501 C C . VAL A 1 191 ? 5.870 -4.327 -10.965 1.00 93.12 191 VAL A C 1
ATOM 1503 O O . VAL A 1 191 ? 6.769 -3.485 -10.914 1.00 93.12 191 VAL A O 1
ATOM 1506 N N . GLY A 1 192 ? 6.114 -5.623 -11.117 1.00 91.31 192 GLY A N 1
ATOM 1507 C CA . GLY A 1 192 ? 7.457 -6.170 -11.278 1.00 91.31 192 GLY A CA 1
ATOM 1508 C C . GLY A 1 192 ? 7.437 -7.669 -11.545 1.00 91.31 192 GLY A C 1
ATOM 1509 O O . GLY A 1 192 ? 6.369 -8.278 -11.645 1.00 91.31 192 GLY A O 1
ATOM 1510 N N . ARG A 1 193 ? 8.613 -8.273 -11.723 1.00 88.62 193 ARG A N 1
ATOM 1511 C CA . ARG A 1 193 ? 8.701 -9.709 -12.026 1.00 88.62 193 ARG A CA 1
ATOM 1512 C C . ARG A 1 193 ? 8.587 -10.577 -10.783 1.00 88.62 193 ARG A C 1
ATOM 1514 O O . ARG A 1 193 ? 8.931 -10.162 -9.677 1.00 88.62 193 ARG A O 1
ATOM 1521 N N . ARG A 1 194 ? 8.202 -11.838 -10.982 1.00 80.19 194 ARG A N 1
ATOM 1522 C CA . ARG A 1 194 ? 8.194 -12.827 -9.898 1.00 80.19 194 ARG A CA 1
ATOM 1523 C C . ARG A 1 194 ? 9.610 -13.046 -9.355 1.00 80.19 194 ARG A C 1
ATOM 1525 O O . ARG A 1 194 ? 10.543 -13.316 -10.114 1.00 80.19 194 ARG A O 1
ATOM 1532 N N . PHE A 1 195 ? 9.748 -12.999 -8.033 1.00 70.81 195 PHE A N 1
ATOM 1533 C CA . PHE A 1 195 ? 10.972 -13.359 -7.324 1.00 70.81 195 PHE A CA 1
ATOM 1534 C C . PHE A 1 195 ? 10.680 -14.474 -6.304 1.00 70.81 195 PHE A C 1
ATOM 1536 O O . PHE A 1 195 ? 9.714 -14.344 -5.554 1.00 70.81 195 PHE A O 1
ATOM 1543 N N . PRO A 1 196 ? 11.452 -15.579 -6.266 1.00 62.56 196 PRO A N 1
ATOM 1544 C CA . PRO A 1 196 ? 11.157 -16.711 -5.378 1.00 62.56 196 PRO A CA 1
ATOM 1545 C C . PRO A 1 196 ? 11.248 -16.398 -3.877 1.00 62.56 196 PRO A C 1
ATOM 1547 O O . PRO A 1 196 ? 10.550 -17.024 -3.081 1.00 62.56 196 PRO A O 1
ATOM 1550 N N . ASP A 1 197 ? 12.101 -15.444 -3.493 1.00 60.34 197 ASP A N 1
ATOM 1551 C CA . ASP A 1 197 ? 12.495 -15.216 -2.096 1.00 60.34 197 ASP A CA 1
ATOM 1552 C C . ASP A 1 197 ? 11.976 -13.896 -1.496 1.00 60.34 197 ASP A C 1
ATOM 1554 O O . ASP A 1 197 ? 12.393 -13.510 -0.405 1.00 60.34 197 ASP A O 1
ATOM 1558 N N . GLY A 1 198 ? 11.041 -13.221 -2.173 1.00 60.12 198 GLY A N 1
ATOM 1559 C CA . GLY A 1 198 ? 10.445 -11.952 -1.738 1.00 60.12 198 GLY A CA 1
ATOM 1560 C C . GLY A 1 198 ? 8.917 -11.944 -1.856 1.00 60.12 198 GLY A C 1
ATOM 1561 O O . GLY A 1 198 ? 8.345 -12.836 -2.492 1.00 60.12 198 GLY A O 1
ATOM 1562 N N . PRO A 1 199 ? 8.227 -10.973 -1.230 1.00 63.19 199 PRO A N 1
ATOM 1563 C CA . PRO A 1 199 ? 6.799 -10.795 -1.456 1.00 63.19 199 PRO A CA 1
ATOM 1564 C C . PRO A 1 199 ? 6.542 -10.457 -2.935 1.00 63.19 199 PRO A C 1
ATOM 1566 O O . PRO A 1 199 ? 7.335 -9.744 -3.549 1.00 63.19 199 PRO A O 1
ATOM 1569 N N . PRO A 1 200 ? 5.451 -10.960 -3.534 1.00 70.25 200 PRO A N 1
ATOM 1570 C CA . PRO A 1 200 ? 5.116 -10.615 -4.907 1.00 70.25 200 PRO A CA 1
ATOM 1571 C C . PRO A 1 200 ? 4.726 -9.134 -5.017 1.00 70.25 200 PRO A C 1
ATOM 1573 O O . PRO A 1 200 ? 4.078 -8.589 -4.121 1.00 70.25 200 PRO A O 1
ATOM 1576 N N . SER A 1 201 ? 5.064 -8.508 -6.148 1.00 80.12 201 SER A N 1
ATOM 1577 C CA . SER A 1 201 ? 4.487 -7.216 -6.544 1.00 80.12 201 SER A CA 1
ATOM 1578 C C . SER A 1 201 ? 2.961 -7.317 -6.666 1.00 80.12 201 SER A C 1
ATOM 1580 O O . SER A 1 201 ? 2.439 -8.393 -6.988 1.00 80.12 201 SER A O 1
ATOM 1582 N N . SER A 1 202 ? 2.243 -6.199 -6.475 1.00 85.69 202 SER A N 1
ATOM 1583 C CA . SER A 1 202 ? 0.771 -6.156 -6.597 1.00 85.69 202 SER A CA 1
ATOM 1584 C C . SER A 1 202 ? 0.276 -6.725 -7.925 1.00 85.69 202 SER A C 1
ATOM 1586 O O . SER A 1 202 ? -0.778 -7.363 -7.966 1.00 85.69 202 SER A O 1
ATOM 1588 N N . ILE A 1 203 ? 1.039 -6.493 -8.994 1.00 89.25 203 ILE A N 1
ATOM 1589 C CA . ILE A 1 203 ? 0.902 -7.139 -10.295 1.00 89.25 203 ILE A CA 1
ATOM 1590 C C . ILE A 1 203 ? 2.251 -7.774 -10.624 1.00 89.25 203 ILE A C 1
ATOM 1592 O O . ILE A 1 203 ? 3.278 -7.100 -10.709 1.00 89.25 203 ILE A O 1
ATOM 1596 N N . THR A 1 204 ? 2.244 -9.091 -10.798 1.00 89.06 204 THR A N 1
ATOM 1597 C CA . THR A 1 204 ? 3.445 -9.858 -11.125 1.00 89.06 204 THR A CA 1
ATOM 1598 C C . THR A 1 204 ? 3.456 -10.190 -12.610 1.00 89.06 204 THR A C 1
ATOM 1600 O O . THR A 1 204 ? 2.506 -10.793 -13.108 1.00 89.06 204 THR A O 1
ATOM 1603 N N . VAL A 1 205 ? 4.535 -9.828 -13.304 1.00 89.00 205 VAL A N 1
ATOM 1604 C CA . VAL A 1 205 ? 4.769 -10.225 -14.699 1.00 89.00 205 VAL A CA 1
ATOM 1605 C C . VAL A 1 205 ? 5.698 -11.433 -14.780 1.00 89.00 205 VAL A C 1
ATOM 1607 O O . VAL A 1 205 ? 6.617 -11.593 -13.968 1.00 89.00 205 VAL A O 1
ATOM 1610 N N . GLU A 1 206 ? 5.452 -12.294 -15.763 1.00 84.81 206 GLU A N 1
ATOM 1611 C CA . GLU A 1 206 ? 6.383 -13.355 -16.140 1.00 84.81 206 GLU A CA 1
ATOM 1612 C C . GLU A 1 206 ? 7.494 -12.753 -17.004 1.00 84.81 206 GLU A C 1
ATOM 1614 O O . GLU A 1 206 ? 7.226 -12.047 -17.973 1.00 84.81 206 GLU A O 1
ATOM 1619 N N . ASP A 1 207 ? 8.743 -12.991 -16.613 1.00 84.50 207 ASP A N 1
ATOM 1620 C CA . ASP A 1 207 ? 9.919 -12.423 -17.265 1.00 84.50 207 ASP A CA 1
ATOM 1621 C C . ASP A 1 207 ? 11.086 -13.412 -17.162 1.00 84.50 207 ASP A C 1
ATOM 1623 O O . ASP A 1 207 ? 11.878 -13.365 -16.220 1.00 84.50 207 ASP A O 1
ATOM 1627 N N . GLU A 1 208 ? 11.146 -14.362 -18.099 1.00 79.75 208 GLU A N 1
ATOM 1628 C CA . GLU A 1 208 ? 12.135 -15.452 -18.085 1.00 79.75 208 GLU A CA 1
ATOM 1629 C C . GLU A 1 208 ? 13.576 -14.943 -18.239 1.00 79.75 208 GLU A C 1
ATOM 1631 O O . GLU A 1 208 ? 14.496 -15.504 -17.644 1.00 79.75 208 GLU A O 1
ATOM 1636 N N . GLU A 1 209 ? 13.769 -13.853 -18.984 1.00 82.88 209 GLU A N 1
ATOM 1637 C CA . GLU A 1 209 ? 15.089 -13.260 -19.224 1.00 82.88 209 GLU A CA 1
ATOM 1638 C C . GLU A 1 209 ? 15.567 -12.367 -18.061 1.00 82.88 209 GLU A C 1
ATOM 1640 O O . GLU A 1 209 ? 16.751 -12.040 -17.968 1.00 82.88 209 GLU A O 1
ATOM 1645 N N . GLY A 1 210 ? 14.666 -11.973 -17.151 1.00 83.12 210 GLY A N 1
ATOM 1646 C CA . GLY A 1 210 ? 15.002 -11.241 -15.926 1.00 83.12 210 GLY A CA 1
ATOM 1647 C C . GLY A 1 210 ? 15.392 -9.769 -16.117 1.00 83.12 210 GLY A C 1
ATOM 1648 O O . GLY A 1 210 ? 16.106 -9.219 -15.272 1.00 83.12 210 GLY A O 1
ATOM 1649 N N . TYR A 1 211 ? 14.953 -9.124 -17.201 1.00 86.69 211 TYR A N 1
ATOM 1650 C CA . TYR A 1 211 ? 15.209 -7.701 -17.459 1.00 86.69 211 TYR A CA 1
ATOM 1651 C C . TYR A 1 211 ? 14.328 -6.755 -16.637 1.00 86.69 211 TYR A C 1
ATOM 1653 O O . TYR A 1 211 ? 14.723 -5.610 -16.384 1.00 86.69 211 TYR A O 1
ATOM 1661 N N . VAL A 1 212 ? 13.148 -7.215 -16.223 1.00 90.12 212 VAL A N 1
ATOM 1662 C CA . VAL A 1 212 ? 12.244 -6.497 -15.328 1.00 90.12 212 VAL A CA 1
ATOM 1663 C C . VAL A 1 212 ? 12.764 -6.645 -13.893 1.00 90.12 212 VAL A C 1
ATOM 1665 O O . VAL A 1 212 ? 13.219 -7.702 -13.460 1.00 90.12 212 VAL A O 1
ATOM 1668 N N . SER A 1 213 ? 12.738 -5.564 -13.126 1.00 89.69 213 SER A N 1
ATOM 1669 C CA . SER A 1 213 ? 13.108 -5.565 -11.707 1.00 89.69 213 SER A CA 1
ATOM 1670 C C . SER A 1 213 ? 12.006 -6.230 -10.869 1.00 89.69 213 SER A C 1
ATOM 1672 O O . SER A 1 213 ? 10.852 -6.318 -11.293 1.00 89.69 213 SER A O 1
ATOM 1674 N N . THR A 1 214 ? 12.350 -6.723 -9.678 1.00 86.69 214 THR A N 1
ATOM 1675 C CA . THR A 1 214 ? 11.394 -7.365 -8.747 1.00 86.69 214 THR A CA 1
ATOM 1676 C C . THR A 1 214 ? 10.238 -6.431 -8.386 1.00 86.69 214 THR A C 1
ATOM 1678 O O . THR A 1 214 ? 9.074 -6.828 -8.442 1.00 86.69 214 THR A O 1
ATOM 1681 N N . VAL A 1 215 ? 10.566 -5.152 -8.194 1.00 89.06 215 VAL A N 1
ATOM 1682 C CA . VAL A 1 215 ? 9.656 -4.009 -8.283 1.00 89.06 215 VAL A CA 1
ATOM 1683 C C . VAL A 1 215 ? 10.191 -3.062 -9.354 1.00 89.06 215 VAL A C 1
ATOM 16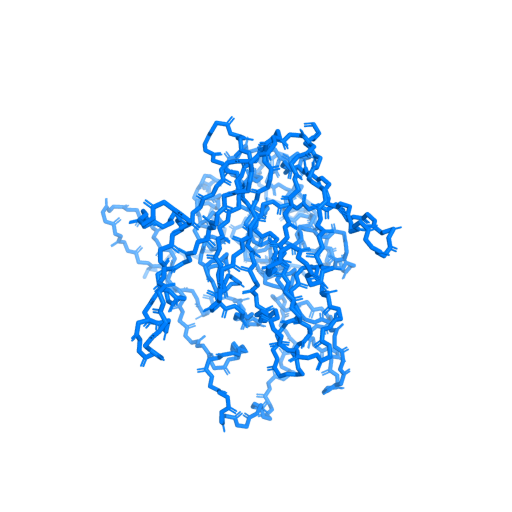85 O O . VAL A 1 215 ? 11.234 -2.433 -9.181 1.00 89.06 215 VAL A O 1
ATOM 1688 N N . GLN A 1 216 ? 9.491 -2.973 -10.483 1.00 93.12 216 GLN A N 1
ATOM 1689 C CA . GLN A 1 216 ? 9.846 -2.084 -11.590 1.00 93.12 216 GLN A CA 1
ATOM 1690 C C . GLN A 1 216 ? 9.291 -0.677 -11.365 1.00 93.12 216 GLN A C 1
ATOM 1692 O O . GLN A 1 216 ? 10.017 0.309 -11.487 1.00 93.12 216 GLN A O 1
ATOM 1697 N N . VAL A 1 217 ? 8.003 -0.596 -11.031 1.00 95.06 217 VAL A N 1
ATOM 1698 C CA . VAL A 1 217 ? 7.271 0.659 -10.845 1.00 95.06 217 VAL A CA 1
ATOM 1699 C C . VAL A 1 217 ? 6.328 0.569 -9.658 1.00 95.06 217 VAL A C 1
ATOM 1701 O O . VAL A 1 217 ? 5.853 -0.512 -9.304 1.00 95.06 217 VAL A O 1
ATOM 1704 N N . ARG A 1 218 ? 6.030 1.732 -9.085 1.00 94.94 218 ARG A N 1
ATOM 1705 C CA . ARG A 1 218 ? 4.934 1.951 -8.140 1.00 94.94 218 ARG A CA 1
ATOM 1706 C C . ARG A 1 218 ? 4.007 3.028 -8.697 1.00 94.94 218 ARG A C 1
ATOM 1708 O O . ARG A 1 218 ? 4.507 4.024 -9.213 1.00 94.94 218 ARG A O 1
ATOM 1715 N N . PHE A 1 219 ? 2.702 2.845 -8.543 1.00 95.56 219 PHE A N 1
ATOM 1716 C CA . PHE A 1 219 ? 1.682 3.838 -8.879 1.00 95.56 219 PHE A CA 1
ATOM 1717 C C . PHE A 1 219 ? 1.194 4.533 -7.610 1.00 95.56 219 PHE A C 1
ATOM 1719 O O . PHE A 1 219 ? 0.994 3.887 -6.579 1.00 95.56 219 PHE A O 1
ATOM 1726 N N . ASP A 1 220 ? 1.018 5.845 -7.669 1.00 94.50 220 ASP A N 1
ATOM 1727 C CA . ASP A 1 220 ? 0.513 6.647 -6.557 1.00 94.50 220 ASP A CA 1
ATOM 1728 C C . ASP A 1 220 ? -0.284 7.842 -7.091 1.00 94.50 220 ASP A C 1
ATOM 1730 O O . ASP A 1 220 ? -0.361 8.059 -8.301 1.00 94.50 220 ASP A O 1
ATOM 1734 N N . ILE A 1 221 ? -0.878 8.595 -6.172 1.00 92.75 221 ILE A N 1
ATOM 1735 C CA . ILE A 1 221 ? -1.589 9.842 -6.457 1.00 92.75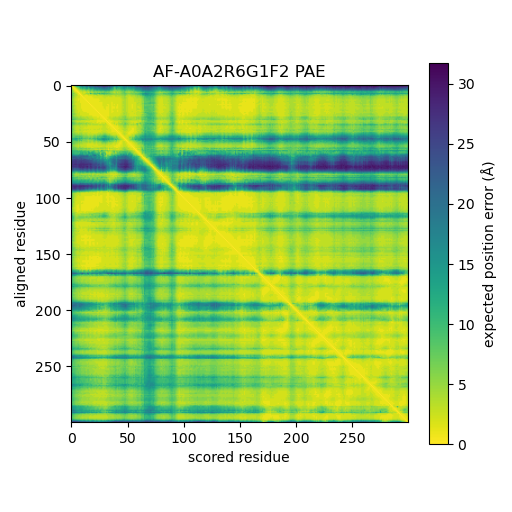 221 ILE A CA 1
ATOM 1736 C C . ILE A 1 221 ? -0.951 10.980 -5.674 1.00 92.75 221 ILE A C 1
ATOM 1738 O O . ILE A 1 221 ? -0.458 10.769 -4.558 1.00 92.75 221 ILE A O 1
ATOM 1742 N N . ASP A 1 222 ? -0.956 12.180 -6.234 1.00 91.31 222 ASP A N 1
ATOM 1743 C CA . ASP A 1 222 ? -0.542 13.378 -5.511 1.00 91.31 222 ASP A CA 1
ATOM 1744 C C . ASP A 1 222 ? -1.680 13.952 -4.640 1.00 91.31 222 ASP A C 1
ATOM 1746 O O . ASP A 1 222 ? -2.723 13.323 -4.439 1.00 91.31 222 ASP A O 1
ATOM 1750 N N . ASP A 1 223 ? -1.451 15.129 -4.057 1.00 86.56 223 ASP A N 1
ATOM 1751 C CA . ASP A 1 223 ? -2.429 15.805 -3.196 1.00 86.56 223 ASP A CA 1
ATOM 1752 C C . ASP A 1 223 ? -3.619 16.391 -3.981 1.00 86.56 223 ASP A C 1
ATOM 1754 O O . ASP A 1 223 ? -4.649 16.710 -3.383 1.00 86.56 223 ASP A O 1
ATOM 1758 N N . GLU A 1 224 ? -3.491 16.531 -5.305 1.00 88.25 224 GLU A N 1
ATOM 1759 C CA . GLU A 1 224 ? -4.564 16.962 -6.209 1.00 88.25 224 GLU A CA 1
ATOM 1760 C C . GLU A 1 224 ? -5.400 15.767 -6.707 1.00 88.25 224 GLU A C 1
ATOM 1762 O O . GLU A 1 224 ? -6.496 15.959 -7.232 1.00 88.25 224 GLU A O 1
ATOM 1767 N N . GLY A 1 225 ? -4.937 14.537 -6.450 1.00 88.25 225 GLY A N 1
ATOM 1768 C CA . GLY A 1 225 ? -5.581 13.294 -6.870 1.00 88.25 225 GLY A CA 1
ATOM 1769 C C . GLY A 1 225 ? -5.119 12.803 -8.242 1.00 88.25 225 GLY A C 1
ATOM 1770 O O . GLY A 1 225 ? -5.686 11.838 -8.755 1.00 88.25 225 GLY A O 1
ATOM 1771 N N . GLU A 1 226 ? -4.093 13.430 -8.818 1.00 93.31 226 GLU A N 1
ATOM 1772 C CA . GLU A 1 226 ? -3.547 13.061 -10.119 1.00 93.31 226 GLU A CA 1
ATOM 1773 C C . GLU A 1 226 ? -2.610 11.861 -9.977 1.00 93.31 226 GLU A C 1
ATOM 1775 O O . GLU A 1 226 ? -1.771 11.788 -9.072 1.00 93.31 226 GLU A O 1
ATOM 1780 N N . TRP A 1 227 ? -2.751 10.897 -10.885 1.00 96.38 227 TRP A N 1
ATOM 1781 C CA . TRP A 1 227 ? -1.938 9.689 -10.867 1.00 96.38 227 TRP A CA 1
ATOM 1782 C C . TRP A 1 227 ? -0.533 9.953 -11.385 1.00 96.38 227 TRP A C 1
ATOM 1784 O O . TRP A 1 227 ? -0.320 10.655 -12.371 1.00 96.38 227 TRP A O 1
ATOM 1794 N N . PHE A 1 228 ? 0.443 9.300 -10.772 1.00 96.81 228 PHE A N 1
ATOM 1795 C CA . PHE A 1 228 ? 1.801 9.245 -11.280 1.00 96.81 228 PHE A CA 1
ATOM 1796 C C . PHE A 1 228 ? 2.404 7.865 -11.041 1.00 96.81 228 PHE A C 1
ATOM 1798 O O . PHE A 1 228 ? 1.993 7.115 -10.152 1.00 96.81 228 PHE A O 1
ATOM 1805 N N . LEU A 1 229 ? 3.420 7.529 -11.832 1.00 96.88 229 LEU A N 1
ATOM 1806 C CA . LEU A 1 229 ? 4.298 6.408 -11.526 1.00 96.88 229 LEU A CA 1
ATOM 1807 C C . LEU A 1 229 ? 5.639 6.889 -11.003 1.00 96.88 229 LEU A C 1
ATOM 1809 O O . LEU A 1 229 ? 6.163 7.923 -11.417 1.00 96.88 229 LEU A O 1
ATOM 1813 N N . ARG A 1 230 ? 6.219 6.083 -10.120 1.00 96.38 230 ARG A N 1
ATOM 1814 C CA . ARG A 1 230 ? 7.591 6.196 -9.638 1.00 96.38 230 ARG A CA 1
ATOM 1815 C C . ARG A 1 230 ? 8.380 5.001 -10.150 1.00 96.38 230 ARG A C 1
ATOM 1817 O O . ARG A 1 230 ? 8.023 3.852 -9.876 1.00 96.38 230 ARG A O 1
ATOM 1824 N N . ASP A 1 231 ? 9.466 5.270 -10.868 1.00 96.06 231 ASP A N 1
ATOM 1825 C CA . ASP A 1 231 ? 10.388 4.219 -11.288 1.00 96.06 231 ASP A CA 1
ATOM 1826 C C . ASP A 1 231 ? 11.161 3.687 -10.073 1.00 96.06 231 ASP A C 1
ATOM 1828 O O . ASP A 1 231 ? 11.576 4.441 -9.185 1.00 96.06 231 ASP A O 1
ATOM 1832 N N . ARG A 1 232 ? 11.345 2.369 -10.028 1.00 92.81 232 ARG A N 1
ATOM 1833 C CA . ARG A 1 232 ? 12.124 1.646 -9.010 1.00 92.81 232 ARG A CA 1
ATOM 1834 C C . ARG A 1 232 ? 13.132 0.692 -9.641 1.00 92.81 232 ARG A C 1
ATOM 1836 O O . ARG A 1 232 ? 13.747 -0.117 -8.951 1.00 92.81 232 ARG A O 1
ATOM 1843 N N . SER A 1 233 ? 13.303 0.800 -10.950 1.00 93.00 233 SER A N 1
ATOM 1844 C CA . SER A 1 233 ? 14.018 -0.181 -11.733 1.00 93.00 233 SER A CA 1
ATOM 1845 C C . SER A 1 233 ? 15.513 0.090 -11.811 1.00 93.00 233 SER A C 1
ATOM 1847 O O . SER A 1 233 ? 16.007 1.200 -11.595 1.00 93.00 233 SER A O 1
ATOM 1849 N N . LEU A 1 234 ? 16.245 -0.955 -12.185 1.00 90.25 234 LEU A N 1
ATOM 1850 C CA . LEU A 1 234 ? 17.685 -0.886 -12.421 1.00 90.25 234 LEU A CA 1
ATOM 1851 C C . LEU A 1 234 ? 18.063 -0.399 -13.830 1.00 90.25 234 LEU A C 1
ATOM 1853 O O . LEU A 1 234 ? 19.216 -0.029 -14.050 1.00 90.25 234 LEU A O 1
ATOM 1857 N N . ASN A 1 235 ? 17.117 -0.410 -14.776 1.00 88.75 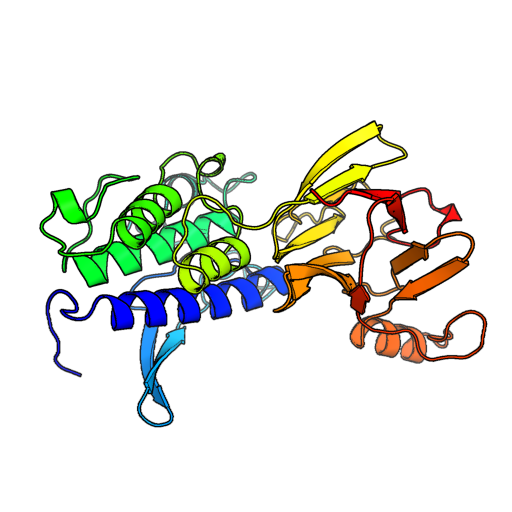235 ASN A N 1
ATOM 1858 C CA . ASN A 1 235 ? 17.368 -0.146 -16.202 1.00 88.75 235 ASN A CA 1
ATOM 1859 C C . ASN A 1 235 ? 16.504 0.985 -16.789 1.00 88.75 235 ASN A C 1
ATOM 1861 O O . ASN A 1 235 ? 16.822 1.521 -17.856 1.00 88.75 235 ASN A O 1
ATOM 1865 N N . GLY A 1 236 ? 15.459 1.399 -16.081 1.00 93.25 236 GLY A N 1
ATOM 1866 C CA . GLY A 1 236 ? 14.512 2.429 -16.487 1.00 93.25 236 GLY A CA 1
ATOM 1867 C C . GLY A 1 236 ? 13.213 1.856 -17.039 1.00 93.25 236 GLY A C 1
ATOM 1868 O O . GLY A 1 236 ? 13.196 0.812 -17.693 1.00 93.25 236 GLY A O 1
ATOM 1869 N N . THR A 1 237 ? 12.152 2.613 -16.798 1.00 96.50 237 THR A N 1
ATOM 1870 C CA . THR A 1 237 ? 10.803 2.428 -17.335 1.00 96.50 237 THR A CA 1
ATOM 1871 C C . THR A 1 237 ? 10.559 3.472 -18.421 1.00 96.50 237 THR A C 1
ATOM 1873 O O . THR A 1 237 ? 11.168 4.543 -18.408 1.00 96.50 237 THR A O 1
ATOM 1876 N N . TYR A 1 238 ? 9.684 3.188 -19.380 1.00 96.56 238 TYR A N 1
ATOM 1877 C CA . TYR A 1 238 ? 9.355 4.118 -20.456 1.00 96.56 238 TYR A CA 1
ATOM 1878 C C . TYR A 1 238 ? 7.859 4.404 -20.472 1.00 96.56 238 TYR A C 1
ATOM 1880 O O . TYR A 1 238 ? 7.053 3.479 -20.454 1.00 96.56 238 TYR A O 1
ATOM 1888 N N . VAL A 1 239 ? 7.496 5.681 -20.549 1.00 97.06 239 VAL A N 1
ATOM 1889 C CA . VAL A 1 239 ? 6.105 6.133 -20.651 1.00 97.06 239 VAL A CA 1
ATOM 1890 C C . VAL A 1 239 ? 5.891 6.787 -22.002 1.00 97.06 239 VAL A C 1
ATOM 1892 O O . VAL A 1 239 ? 6.722 7.585 -22.439 1.00 97.06 239 VAL A O 1
ATOM 1895 N N . LYS A 1 240 ? 4.810 6.434 -22.691 1.00 96.31 240 LYS A N 1
ATOM 1896 C CA . LYS A 1 240 ? 4.413 7.049 -23.951 1.00 96.31 240 LYS A CA 1
ATOM 1897 C C . LYS A 1 240 ? 3.171 7.896 -23.744 1.00 96.31 240 LYS A C 1
ATOM 1899 O O . LYS A 1 240 ? 2.102 7.340 -23.517 1.00 96.31 240 LYS A O 1
ATOM 1904 N N . THR A 1 241 ? 3.326 9.191 -23.986 1.00 90.94 241 THR A N 1
ATOM 1905 C CA . THR A 1 241 ? 2.227 10.159 -24.030 1.00 90.94 241 THR A CA 1
ATOM 1906 C C . THR A 1 241 ? 2.187 10.777 -25.424 1.00 90.94 241 THR A C 1
ATOM 1908 O O . THR A 1 241 ? 3.179 11.325 -25.925 1.00 90.94 241 THR A O 1
ATOM 1911 N N . GLY A 1 242 ? 1.054 10.628 -26.111 1.00 87.25 242 GLY A N 1
ATOM 1912 C CA . GLY A 1 242 ? 0.938 10.973 -27.529 1.00 87.25 242 GLY A CA 1
ATOM 1913 C C . GLY A 1 242 ? 1.911 10.166 -28.403 1.00 87.25 242 GLY A C 1
ATOM 1914 O O . GLY A 1 242 ? 1.829 8.941 -28.487 1.00 87.25 242 GLY A O 1
ATOM 1915 N N . GLU A 1 243 ? 2.842 10.843 -29.083 1.00 84.50 243 GLU A N 1
ATOM 1916 C CA . GLU A 1 243 ? 3.792 10.201 -30.010 1.00 84.50 243 GLU A CA 1
ATOM 1917 C C . GLU A 1 243 ? 5.170 9.895 -29.399 1.00 84.50 243 GLU A C 1
ATOM 1919 O O . GLU A 1 243 ? 5.951 9.148 -29.994 1.00 84.50 243 GLU A O 1
ATOM 1924 N N . ASN A 1 244 ? 5.487 10.440 -28.220 1.00 88.94 244 ASN A N 1
ATOM 1925 C CA . ASN A 1 244 ? 6.842 10.416 -27.672 1.00 88.94 244 ASN A CA 1
ATOM 1926 C C . ASN A 1 244 ? 6.978 9.475 -26.477 1.00 88.94 244 ASN A C 1
ATOM 1928 O O . ASN A 1 244 ? 6.135 9.464 -25.589 1.00 88.94 244 ASN A O 1
ATOM 1932 N N . TRP A 1 245 ? 8.092 8.741 -26.442 1.00 93.88 245 TRP A N 1
ATOM 1933 C CA . TRP A 1 245 ? 8.520 7.981 -25.272 1.00 93.88 245 TRP A CA 1
ATOM 1934 C C . TRP A 1 245 ? 9.416 8.839 -24.379 1.00 93.88 245 TRP A C 1
ATOM 1936 O O . TRP A 1 245 ? 10.408 9.402 -24.852 1.00 93.88 245 TRP A O 1
ATOM 1946 N N . GLN A 1 246 ? 9.088 8.881 -23.093 1.00 94.69 246 GLN A N 1
ATOM 1947 C CA . GLN A 1 246 ? 9.901 9.433 -22.021 1.00 94.69 246 GLN A CA 1
ATOM 1948 C C . GLN A 1 246 ? 10.484 8.282 -21.203 1.00 94.69 246 GLN A C 1
ATOM 1950 O O . GLN A 1 246 ? 9.754 7.418 -20.723 1.00 94.69 246 GLN A O 1
ATOM 1955 N N . ARG A 1 247 ? 11.805 8.276 -21.018 1.00 95.56 247 ARG A N 1
ATOM 1956 C CA . ARG A 1 247 ? 12.442 7.395 -20.034 1.00 95.56 247 ARG A CA 1
ATOM 1957 C C . ARG A 1 247 ? 12.196 7.971 -18.640 1.00 95.56 247 ARG A C 1
ATOM 1959 O O . ARG A 1 247 ? 12.323 9.180 -18.457 1.00 95.56 247 ARG A O 1
ATOM 1966 N N . VAL A 1 248 ? 11.894 7.113 -17.678 1.00 97.00 248 VAL A N 1
ATOM 1967 C CA . VAL A 1 248 ? 11.782 7.408 -16.248 1.00 97.00 248 VAL A CA 1
ATOM 1968 C C . VAL A 1 248 ? 12.777 6.495 -15.545 1.00 97.00 248 VAL A C 1
ATOM 1970 O O . VAL A 1 248 ? 12.840 5.300 -15.837 1.00 97.00 248 VAL A O 1
ATOM 1973 N N . LEU A 1 249 ? 13.622 7.054 -14.683 1.00 96.69 249 LEU A N 1
ATOM 1974 C CA . LEU A 1 249 ? 14.724 6.304 -14.090 1.00 96.69 249 LEU A CA 1
ATOM 1975 C C . LEU A 1 249 ? 15.012 6.773 -12.668 1.00 96.69 249 LEU A C 1
ATOM 1977 O O . LEU A 1 249 ? 15.350 7.935 -12.417 1.00 96.69 249 LEU A O 1
ATOM 1981 N N . CYS A 1 250 ? 14.939 5.843 -11.726 1.00 95.50 250 CYS A N 1
ATOM 1982 C CA . CYS A 1 250 ? 15.218 6.097 -10.327 1.00 95.50 250 CYS A CA 1
ATOM 1983 C C . CYS A 1 250 ? 16.705 6.398 -10.085 1.00 95.50 250 CYS A C 1
ATOM 1985 O O . CYS A 1 250 ? 17.578 6.184 -10.932 1.00 95.50 250 CYS A O 1
ATOM 1987 N N . ARG A 1 251 ? 17.018 6.914 -8.896 1.00 94.44 251 ARG A N 1
ATOM 1988 C CA . ARG A 1 251 ? 18.402 7.232 -8.525 1.00 94.44 251 ARG A CA 1
ATOM 1989 C C . ARG A 1 251 ? 19.297 5.987 -8.491 1.00 94.44 251 ARG A C 1
ATOM 1991 O O . ARG A 1 251 ? 20.402 6.038 -9.017 1.00 94.44 251 ARG A O 1
ATOM 1998 N N . ALA A 1 252 ? 18.813 4.883 -7.922 1.00 91.88 252 ALA A N 1
ATOM 1999 C CA . ALA A 1 252 ? 19.578 3.639 -7.832 1.00 91.88 252 ALA A CA 1
ATOM 2000 C C . ALA A 1 252 ? 19.894 3.058 -9.223 1.00 91.88 252 ALA A C 1
ATOM 2002 O O . ALA A 1 252 ? 21.026 2.661 -9.485 1.00 91.88 252 ALA A O 1
ATOM 2003 N N . GLY A 1 253 ? 18.930 3.091 -10.149 1.00 93.00 253 GLY A N 1
ATOM 2004 C CA . GLY A 1 253 ? 19.145 2.706 -11.545 1.00 93.00 253 GLY A CA 1
ATOM 2005 C C . GLY A 1 253 ? 20.175 3.596 -12.245 1.00 93.00 253 GLY A C 1
ATOM 2006 O O . GLY A 1 253 ? 21.062 3.090 -12.929 1.00 93.00 253 GLY A O 1
ATOM 2007 N N . ARG A 1 254 ? 20.137 4.919 -12.015 1.00 95.06 254 ARG A N 1
ATOM 2008 C CA . ARG A 1 254 ? 21.172 5.847 -12.518 1.00 95.06 254 ARG A CA 1
ATOM 2009 C C . ARG A 1 254 ? 22.567 5.499 -12.008 1.00 95.06 254 ARG A C 1
ATOM 2011 O O . ARG A 1 254 ? 23.513 5.497 -12.790 1.00 95.06 254 ARG A O 1
ATOM 2018 N N . GLU A 1 255 ? 22.698 5.255 -10.707 1.00 94.88 255 GLU A N 1
ATOM 2019 C CA . GLU A 1 255 ? 23.973 4.901 -10.075 1.00 94.88 255 GLU A CA 1
ATOM 2020 C C . GLU A 1 255 ? 24.513 3.583 -10.652 1.00 94.88 255 GLU A C 1
ATOM 2022 O O . GLU A 1 255 ? 25.645 3.562 -11.135 1.00 94.88 255 GLU A O 1
ATOM 2027 N N . ARG A 1 256 ? 23.669 2.546 -10.757 1.00 94.44 256 ARG A N 1
ATOM 2028 C CA . ARG A 1 256 ? 24.024 1.264 -11.390 1.00 94.44 256 ARG A CA 1
ATOM 2029 C C . ARG A 1 256 ? 24.537 1.435 -12.819 1.00 94.44 256 ARG A C 1
ATOM 2031 O O . ARG A 1 256 ? 25.581 0.888 -13.163 1.00 94.44 256 ARG A O 1
ATOM 2038 N N . LEU A 1 257 ? 23.806 2.166 -13.664 1.00 93.38 257 LEU A N 1
ATOM 2039 C CA . LEU A 1 257 ? 24.189 2.351 -15.068 1.00 93.38 257 LEU A CA 1
ATOM 2040 C C . LEU A 1 257 ? 25.557 3.029 -15.176 1.00 93.38 257 LEU A C 1
ATOM 2042 O O . LEU A 1 257 ? 26.418 2.547 -15.908 1.00 93.38 257 LEU A O 1
ATOM 2046 N N . ARG A 1 258 ? 25.801 4.071 -14.370 1.00 94.56 258 ARG A N 1
ATOM 2047 C CA . ARG A 1 258 ? 27.107 4.747 -14.306 1.00 94.56 258 ARG A CA 1
ATOM 2048 C C . ARG A 1 258 ? 28.226 3.792 -13.878 1.00 94.56 258 ARG A C 1
ATOM 2050 O O . ARG A 1 258 ? 29.296 3.815 -14.480 1.00 94.56 258 ARG A O 1
ATOM 2057 N N . GLU A 1 259 ? 27.987 2.944 -12.878 1.00 94.94 259 GLU A N 1
ATOM 2058 C CA . GLU A 1 259 ? 28.953 1.932 -12.418 1.00 94.94 259 GLU A CA 1
ATOM 2059 C C . GLU A 1 259 ? 29.257 0.872 -13.487 1.00 94.94 259 GLU A C 1
ATOM 2061 O O . GLU A 1 259 ? 30.396 0.419 -13.604 1.00 94.94 259 GLU A O 1
ATOM 2066 N N . CYS A 1 260 ? 28.266 0.515 -14.306 1.00 93.25 260 CYS A N 1
ATOM 2067 C CA . CYS A 1 260 ? 28.430 -0.396 -15.439 1.00 93.25 260 CYS A CA 1
ATOM 2068 C C . CYS A 1 260 ? 29.008 0.275 -16.700 1.00 93.25 260 CYS A C 1
ATOM 2070 O O . CYS A 1 260 ? 29.234 -0.410 -17.697 1.00 93.25 260 CYS A O 1
ATOM 2072 N N . GLY A 1 261 ? 29.279 1.586 -16.670 1.00 93.19 261 GLY A N 1
ATOM 2073 C CA . GLY A 1 261 ? 29.765 2.342 -17.829 1.00 93.19 261 GLY A CA 1
ATOM 2074 C C . GLY A 1 261 ? 28.699 2.593 -18.903 1.00 93.19 261 GLY A C 1
ATOM 2075 O O . GLY A 1 261 ? 29.044 2.874 -20.049 1.00 93.19 261 GLY A O 1
ATOM 2076 N N . GLU A 1 262 ? 27.422 2.475 -18.544 1.00 92.56 262 GLU A N 1
ATOM 2077 C CA . GLU A 1 262 ? 26.264 2.756 -19.392 1.00 92.56 262 GLU A CA 1
ATOM 2078 C C . GLU A 1 262 ? 25.786 4.208 -19.212 1.00 92.56 262 GLU A C 1
ATOM 2080 O O . GLU A 1 262 ? 25.976 4.818 -18.156 1.00 92.56 262 GLU A O 1
ATOM 2085 N N . ASP A 1 263 ? 25.132 4.765 -20.237 1.00 91.69 263 ASP A N 1
ATOM 2086 C CA . ASP A 1 263 ? 24.580 6.121 -20.185 1.00 91.69 263 ASP A CA 1
ATOM 2087 C C . ASP A 1 263 ? 23.189 6.139 -19.509 1.00 91.69 263 ASP A C 1
ATOM 2089 O O . ASP A 1 263 ? 22.233 5.521 -20.004 1.00 91.69 263 ASP A O 1
ATOM 2093 N N . PRO A 1 264 ? 23.033 6.828 -18.362 1.00 92.88 264 PRO A N 1
ATOM 2094 C CA . PRO A 1 264 ? 21.750 6.944 -17.682 1.00 92.88 264 PRO A CA 1
ATOM 2095 C C . PRO A 1 264 ? 20.814 8.001 -18.290 1.00 92.88 264 PRO A C 1
ATOM 2097 O O . PRO A 1 264 ? 19.694 8.140 -17.797 1.00 92.88 264 PRO A O 1
ATOM 2100 N N . THR A 1 265 ? 21.252 8.775 -19.287 1.00 92.31 265 THR A N 1
ATOM 2101 C CA . THR A 1 265 ? 20.453 9.855 -19.878 1.00 92.31 265 THR A CA 1
ATOM 2102 C C . THR A 1 265 ? 19.348 9.340 -20.811 1.00 92.31 265 THR A C 1
ATOM 2104 O O . THR A 1 265 ? 19.226 8.139 -21.090 1.00 92.31 265 THR A O 1
ATOM 2107 N N . ASP A 1 266 ? 18.448 10.238 -21.209 1.00 88.00 266 ASP A N 1
ATOM 2108 C CA . ASP A 1 266 ? 17.472 9.982 -22.262 1.00 88.00 266 ASP A CA 1
ATOM 2109 C C . ASP A 1 266 ? 18.069 10.214 -23.665 1.00 88.00 266 ASP A C 1
ATOM 2111 O O . ASP A 1 266 ? 19.234 10.556 -23.834 1.00 88.00 266 ASP A O 1
ATOM 2115 N N . ARG A 1 267 ? 17.251 10.044 -24.709 1.00 84.94 267 ARG A N 1
ATOM 2116 C CA . ARG A 1 267 ? 17.672 10.222 -26.113 1.00 84.94 267 ARG A CA 1
ATOM 2117 C C . ARG A 1 267 ? 18.122 11.647 -26.484 1.00 84.94 267 ARG A C 1
ATOM 2119 O O . ARG A 1 267 ? 18.522 11.859 -27.626 1.00 84.94 267 ARG A O 1
ATOM 2126 N N . HIS A 1 268 ? 17.967 12.615 -25.583 1.00 87.25 268 HIS A N 1
ATOM 2127 C CA . HIS A 1 268 ? 18.346 14.014 -25.762 1.00 87.25 268 HIS A CA 1
ATOM 2128 C C . HIS A 1 268 ? 19.461 14.432 -24.788 1.00 87.25 268 HIS A C 1
ATOM 2130 O O . HIS A 1 268 ? 19.640 15.628 -24.564 1.00 87.25 268 HIS A O 1
ATOM 2136 N N . ASP A 1 269 ? 20.175 13.467 -24.197 1.00 89.81 269 ASP A N 1
ATOM 2137 C CA . ASP A 1 269 ? 21.237 13.678 -23.208 1.00 89.81 269 ASP A CA 1
ATOM 2138 C C . ASP A 1 269 ? 20.752 14.371 -21.915 1.00 89.81 269 ASP A C 1
ATOM 2140 O O . ASP A 1 269 ? 21.543 14.947 -21.159 1.00 89.81 269 ASP A O 1
ATOM 2144 N N . HIS A 1 270 ? 19.445 14.323 -21.629 1.00 92.69 270 HIS A N 1
ATOM 2145 C CA . HIS A 1 270 ? 18.885 14.850 -20.388 1.00 92.69 270 HIS A CA 1
ATOM 2146 C C . HIS A 1 270 ? 18.796 13.768 -19.315 1.00 92.69 270 HIS A C 1
ATOM 2148 O O . HIS A 1 270 ? 18.588 12.587 -19.592 1.00 92.69 270 HIS A O 1
ATOM 2154 N N . GLU A 1 271 ? 18.916 14.179 -18.055 1.00 94.44 271 GLU A N 1
ATOM 2155 C CA . GLU A 1 271 ? 18.711 13.280 -16.925 1.00 94.44 271 GLU A CA 1
ATOM 2156 C C . GLU A 1 271 ? 17.212 12.934 -16.790 1.00 94.44 271 GLU A C 1
ATOM 2158 O O . GLU A 1 271 ? 16.403 13.848 -16.602 1.00 94.44 271 GLU A O 1
ATOM 2163 N N . PRO A 1 272 ? 16.814 11.647 -16.872 1.00 95.75 272 PRO A N 1
ATOM 2164 C CA . PRO A 1 272 ? 15.415 11.255 -16.779 1.00 95.75 272 PRO A CA 1
ATOM 2165 C C . PRO A 1 272 ? 14.811 11.591 -15.407 1.00 95.75 272 PRO A C 1
ATOM 2167 O O . PRO A 1 272 ? 15.500 11.477 -14.380 1.00 95.75 272 PRO A O 1
ATOM 2170 N N . PRO A 1 273 ? 13.516 11.941 -15.343 1.00 96.81 273 PRO A N 1
ATOM 2171 C CA . PRO A 1 273 ? 12.835 12.112 -14.068 1.00 96.81 273 PRO A CA 1
ATOM 2172 C C . PRO A 1 273 ? 12.722 10.771 -13.320 1.00 96.81 273 PRO A C 1
ATOM 2174 O O . PRO A 1 273 ? 12.792 9.696 -13.918 1.00 96.81 273 PRO A O 1
ATOM 2177 N N . THR A 1 274 ? 12.566 10.819 -11.994 1.00 96.31 274 THR A N 1
ATOM 2178 C CA . THR A 1 274 ? 12.282 9.627 -11.162 1.00 96.31 274 THR A CA 1
ATOM 2179 C C . THR A 1 274 ? 10.814 9.214 -11.198 1.00 96.31 274 THR A C 1
ATOM 2181 O O . THR A 1 274 ? 10.486 8.079 -10.860 1.00 96.31 274 THR A O 1
ATOM 2184 N N . GLU A 1 275 ? 9.945 10.155 -11.551 1.00 97.00 275 GLU A N 1
ATOM 2185 C CA . GLU A 1 275 ? 8.493 10.048 -11.499 1.00 97.00 275 GLU A CA 1
ATOM 2186 C C . GLU A 1 275 ? 7.890 10.645 -12.769 1.00 97.00 275 GLU A C 1
ATOM 2188 O O . GLU A 1 275 ? 8.517 11.483 -13.424 1.00 97.00 275 GLU A O 1
ATOM 2193 N N . TYR A 1 276 ? 6.687 10.210 -13.125 1.00 97.25 276 TYR A N 1
ATOM 2194 C CA . TYR A 1 276 ? 5.978 10.700 -14.300 1.00 97.25 276 TYR A CA 1
ATOM 2195 C C . TYR A 1 276 ? 4.473 10.715 -14.036 1.00 97.25 276 TYR A C 1
ATOM 2197 O O . TYR A 1 276 ? 3.918 9.681 -13.668 1.00 97.25 276 TYR A O 1
ATOM 2205 N N . GLY A 1 277 ? 3.838 11.877 -14.209 1.00 96.94 277 GLY A N 1
ATOM 2206 C CA . GLY A 1 277 ? 2.382 12.021 -14.125 1.00 96.94 277 GLY A CA 1
ATOM 2207 C C . GLY A 1 277 ? 1.704 11.292 -15.279 1.00 96.94 277 GLY A C 1
ATOM 2208 O O . GLY A 1 277 ? 2.166 11.389 -16.413 1.00 96.94 277 GLY A O 1
ATOM 2209 N N . LEU A 1 278 ? 0.651 10.543 -14.980 1.00 96.56 278 LEU A N 1
ATOM 2210 C CA . LEU A 1 278 ? -0.039 9.668 -15.917 1.00 96.56 278 LEU A CA 1
ATOM 2211 C C . LEU A 1 278 ? -1.366 10.271 -16.351 1.00 96.56 278 LEU A C 1
ATOM 2213 O O . LEU A 1 278 ? -2.110 10.824 -15.546 1.00 96.56 278 LEU A O 1
ATOM 2217 N N . MET A 1 279 ? -1.672 10.102 -17.630 1.00 94.88 279 MET A N 1
ATOM 2218 C CA . MET A 1 279 ? -2.951 10.452 -18.230 1.00 94.88 279 MET A CA 1
ATOM 2219 C C . MET A 1 279 ? -3.626 9.206 -18.796 1.00 94.88 279 MET A C 1
ATOM 2221 O O . MET A 1 279 ? -2.964 8.240 -19.177 1.00 94.88 279 MET A O 1
ATOM 2225 N N . ASP A 1 280 ? -4.955 9.243 -18.879 1.00 95.25 280 ASP A N 1
ATOM 2226 C CA . ASP A 1 280 ? -5.743 8.193 -19.524 1.00 95.25 280 ASP A CA 1
ATOM 2227 C C . ASP A 1 280 ? -5.217 7.882 -20.942 1.00 95.25 280 ASP A C 1
ATOM 2229 O O . ASP A 1 280 ? -5.017 8.783 -21.764 1.00 95.25 280 ASP A O 1
ATOM 2233 N N . GLY A 1 281 ? -4.956 6.600 -21.211 1.00 95.25 281 GLY A N 1
ATOM 2234 C CA . GLY A 1 281 ? -4.397 6.099 -22.468 1.00 95.25 281 G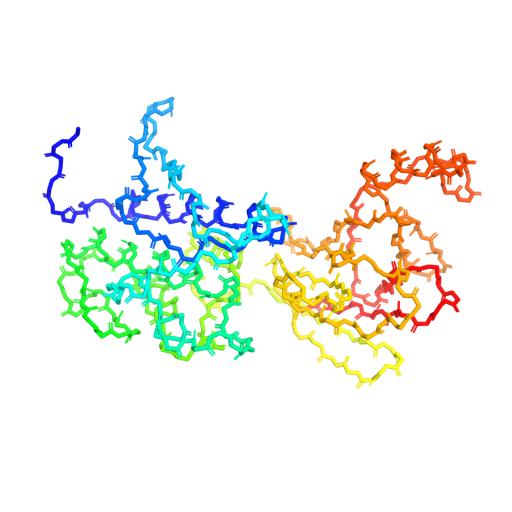LY A CA 1
ATOM 2235 C C . GLY A 1 281 ? -2.864 6.111 -22.569 1.00 95.25 281 GLY A C 1
ATOM 2236 O O . GLY A 1 281 ? -2.325 5.687 -23.599 1.00 95.25 281 GLY A O 1
ATOM 2237 N N . ASP A 1 282 ? -2.136 6.566 -21.543 1.00 97.12 282 ASP A N 1
ATOM 2238 C CA . ASP A 1 282 ? -0.672 6.477 -21.525 1.00 97.12 282 ASP A CA 1
ATOM 2239 C C . ASP A 1 282 ? -0.200 5.014 -21.566 1.00 97.12 282 ASP A C 1
ATOM 2241 O O . ASP A 1 282 ? -0.758 4.131 -20.909 1.00 97.12 282 ASP A O 1
ATOM 2245 N N . LEU A 1 283 ? 0.883 4.749 -22.309 1.00 97.56 283 LEU A N 1
ATOM 2246 C CA . LEU A 1 283 ? 1.511 3.423 -22.329 1.00 97.56 283 LEU A CA 1
ATOM 2247 C C . LEU A 1 283 ? 2.745 3.386 -21.432 1.00 97.56 283 LEU A C 1
ATOM 2249 O O . LEU A 1 283 ? 3.695 4.133 -21.649 1.00 97.56 283 LEU A O 1
ATOM 2253 N N . VAL A 1 284 ? 2.787 2.443 -20.498 1.00 97.50 284 VAL A N 1
ATOM 2254 C CA . VAL A 1 284 ? 3.916 2.176 -19.605 1.00 97.50 284 VAL A CA 1
ATOM 2255 C C . VAL A 1 284 ? 4.613 0.893 -20.049 1.00 97.50 284 VAL A C 1
ATOM 2257 O O . VAL A 1 284 ? 4.137 -0.215 -19.804 1.00 97.50 284 VAL A O 1
ATOM 2260 N N . ALA A 1 285 ? 5.760 1.020 -20.709 1.00 96.31 285 ALA A N 1
ATOM 2261 C CA . ALA A 1 285 ? 6.639 -0.106 -20.993 1.00 96.31 285 ALA A CA 1
ATOM 2262 C C . ALA A 1 285 ? 7.609 -0.295 -19.823 1.00 96.31 285 ALA A C 1
ATOM 2264 O O . ALA A 1 285 ? 8.392 0.603 -19.508 1.00 96.31 285 ALA A O 1
ATOM 2265 N N . LEU A 1 286 ? 7.548 -1.466 -19.178 1.00 93.62 286 LEU A N 1
ATOM 2266 C CA . LEU A 1 286 ? 8.359 -1.746 -17.991 1.00 93.62 286 LEU A CA 1
ATOM 2267 C C . LEU A 1 286 ? 9.845 -1.644 -18.313 1.00 93.62 286 LEU A C 1
ATOM 2269 O O . LEU A 1 286 ? 10.582 -1.031 -17.566 1.00 93.62 286 LEU A O 1
ATOM 2273 N N . VAL A 1 287 ? 10.275 -2.165 -19.453 1.00 89.75 287 VAL A N 1
ATOM 2274 C CA . VAL A 1 287 ? 11.638 -1.991 -19.971 1.00 89.75 287 VAL A CA 1
ATOM 2275 C C . VAL A 1 287 ? 11.564 -1.371 -21.368 1.00 89.75 287 VAL A C 1
ATOM 2277 O O . VAL A 1 287 ? 10.542 -0.791 -21.734 1.00 89.75 287 VAL A O 1
ATOM 2280 N N . HIS A 1 288 ? 12.629 -1.464 -22.170 1.00 86.94 288 HIS A N 1
ATOM 2281 C CA . HIS A 1 288 ? 12.638 -0.893 -23.517 1.00 86.94 288 HIS A CA 1
ATOM 2282 C C . HIS A 1 288 ? 11.384 -1.316 -24.323 1.00 86.94 288 HIS A C 1
ATOM 2284 O O . HIS A 1 288 ? 11.072 -2.509 -24.344 1.00 86.94 288 HIS A O 1
ATOM 2290 N N . PRO A 1 289 ? 10.687 -0.402 -25.035 1.00 84.06 289 PRO A N 1
ATOM 2291 C CA . PRO A 1 289 ? 9.397 -0.692 -25.681 1.00 84.06 289 PRO A CA 1
ATOM 2292 C C . PRO A 1 289 ? 9.385 -1.890 -26.643 1.00 84.06 289 PRO A C 1
ATOM 2294 O O . PRO A 1 289 ? 8.350 -2.511 -26.857 1.00 84.06 289 PRO A O 1
ATOM 2297 N N . GLY A 1 290 ? 10.539 -2.243 -27.217 1.00 82.06 290 GLY A N 1
ATOM 2298 C CA . GLY A 1 290 ? 10.691 -3.425 -28.074 1.00 82.06 290 GLY A CA 1
ATOM 2299 C C . GLY A 1 290 ? 10.660 -4.777 -27.346 1.00 82.06 290 GLY A C 1
ATOM 2300 O O . GLY A 1 290 ? 10.605 -5.801 -28.015 1.00 82.06 290 GLY A O 1
ATOM 2301 N N . TYR A 1 291 ? 10.710 -4.794 -26.011 1.00 84.56 291 TYR A N 1
ATOM 2302 C CA . TYR A 1 291 ? 10.753 -6.018 -25.203 1.00 84.56 291 TYR A CA 1
ATOM 2303 C C . TYR A 1 291 ? 9.381 -6.684 -25.030 1.00 84.56 291 TYR A C 1
ATOM 2305 O O . TYR A 1 291 ? 9.303 -7.885 -24.808 1.00 84.56 291 TYR A O 1
ATOM 2313 N N . GLY A 1 292 ? 8.293 -5.919 -25.164 1.00 82.06 292 GLY A N 1
ATOM 2314 C CA . GLY A 1 292 ? 6.941 -6.481 -25.163 1.00 82.06 292 GLY A CA 1
ATOM 2315 C C . GLY A 1 292 ? 6.305 -6.682 -23.785 1.00 82.06 292 GLY A C 1
ATOM 2316 O O . GLY A 1 292 ? 5.412 -7.509 -23.668 1.00 82.06 292 GLY A O 1
ATOM 2317 N N . VAL A 1 293 ? 6.711 -5.919 -22.766 1.00 90.38 293 VAL A N 1
ATOM 2318 C CA . VAL A 1 293 ? 5.986 -5.834 -21.485 1.00 90.38 293 VAL A CA 1
ATOM 2319 C C . VAL A 1 293 ? 5.459 -4.411 -21.330 1.00 90.38 293 VAL A C 1
ATOM 2321 O O . VAL A 1 293 ? 6.197 -3.504 -20.932 1.00 90.38 293 VAL A O 1
ATOM 2324 N N . THR A 1 294 ? 4.208 -4.190 -21.741 1.00 95.44 294 THR A N 1
ATOM 2325 C CA . THR A 1 294 ? 3.601 -2.854 -21.830 1.00 95.44 294 THR A CA 1
ATOM 2326 C C . THR A 1 294 ? 2.196 -2.840 -21.253 1.00 95.44 294 THR A C 1
ATOM 2328 O O . THR A 1 294 ? 1.366 -3.682 -21.585 1.00 95.44 294 THR A O 1
ATOM 2331 N N . PHE A 1 295 ? 1.919 -1.839 -20.432 1.00 97.12 295 PHE A N 1
ATOM 2332 C CA . PHE A 1 295 ? 0.612 -1.584 -19.853 1.00 97.12 295 PHE A CA 1
ATOM 2333 C C . PHE A 1 295 ? 0.019 -0.315 -20.451 1.00 97.12 295 PHE A C 1
ATOM 2335 O O . PHE A 1 295 ? 0.746 0.637 -20.705 1.00 97.12 295 PHE A O 1
ATOM 2342 N N . GLU A 1 296 ? -1.284 -0.302 -20.674 1.00 97.25 296 GLU A N 1
ATOM 2343 C CA . GLU A 1 296 ? -2.056 0.913 -20.920 1.00 97.25 296 GLU A CA 1
ATOM 2344 C C . GLU A 1 296 ? -2.705 1.337 -19.604 1.00 97.25 296 GLU A C 1
ATOM 2346 O O . GLU A 1 296 ? -3.321 0.506 -18.932 1.00 97.25 296 GLU A O 1
ATOM 2351 N N . PHE A 1 297 ? -2.509 2.593 -19.218 1.00 97.69 297 PHE A N 1
ATOM 2352 C CA . PHE A 1 297 ? -3.095 3.174 -18.019 1.00 97.69 297 PHE A CA 1
ATOM 2353 C C . PHE A 1 297 ? -4.457 3.788 -18.340 1.00 97.69 297 PHE A C 1
ATOM 2355 O O . PHE A 1 297 ? -4.583 4.524 -19.317 1.00 97.69 297 PHE A O 1
ATOM 2362 N N . GLY A 1 298 ? -5.456 3.492 -17.511 1.00 95.75 298 GLY A N 1
ATOM 2363 C CA . GLY A 1 298 ? -6.783 4.092 -17.593 1.00 95.75 298 GLY A CA 1
ATOM 2364 C C . GLY A 1 298 ? -7.167 4.754 -16.277 1.00 95.75 298 GLY A C 1
ATOM 2365 O O . GLY A 1 298 ? -7.195 4.080 -15.245 1.00 95.75 298 GLY A O 1
ATOM 2366 N N . ALA A 1 299 ? -7.460 6.052 -16.306 1.00 86.81 299 ALA A N 1
ATOM 2367 C CA . ALA A 1 299 ? -7.961 6.772 -15.133 1.00 86.81 299 ALA A CA 1
ATOM 2368 C C . ALA A 1 299 ? -9.493 6.642 -15.065 1.00 86.81 299 ALA A C 1
ATOM 2370 O O . ALA A 1 299 ? -10.160 6.786 -16.090 1.00 86.81 299 ALA A O 1
ATOM 2371 N N . GLU A 1 300 ? -10.047 6.357 -13.881 1.00 68.88 300 GLU A N 1
ATOM 2372 C CA . GLU A 1 300 ? -11.504 6.401 -13.645 1.00 68.88 300 GLU A CA 1
ATOM 2373 C C . GLU A 1 300 ? -12.006 7.814 -13.319 1.00 68.88 300 GLU A C 1
ATOM 2375 O O . GLU A 1 300 ? -11.293 8.552 -12.600 1.00 68.88 300 GLU A O 1
#